Protein AF-A0A8T4P3N9-F1 (afdb_monomer_lite)

Radius of gyration: 18.8 Å; chains: 1; bounding box: 44×48×48 Å

pLDDT: mean 79.44, std 15.42, range [38.06, 97.38]

Structure (mmCIF, N/CA/C/O backbone):
data_AF-A0A8T4P3N9-F1
#
_entry.id   AF-A0A8T4P3N9-F1
#
loop_
_atom_site.group_PDB
_atom_site.id
_atom_site.type_symbol
_atom_site.label_atom_id
_atom_site.label_alt_id
_atom_site.label_comp_id
_atom_site.label_asym_id
_atom_site.label_entity_id
_atom_site.label_seq_id
_atom_site.pdbx_PDB_ins_code
_atom_site.Cartn_x
_atom_site.Cartn_y
_atom_site.Cartn_z
_atom_site.occupancy
_atom_site.B_iso_or_equiv
_atom_site.auth_seq_id
_atom_site.auth_comp_id
_atom_site.auth_asym_id
_atom_site.auth_atom_id
_atom_site.pdbx_PDB_model_num
ATOM 1 N N . MET A 1 1 ? 21.955 20.961 -25.067 1.00 38.09 1 MET A N 1
ATOM 2 C CA . MET A 1 1 ? 20.784 20.057 -25.104 1.00 38.09 1 MET A CA 1
ATOM 3 C C . MET A 1 1 ? 20.713 19.353 -23.758 1.00 38.09 1 MET A C 1
ATOM 5 O O . MET A 1 1 ? 21.714 18.758 -23.381 1.00 38.09 1 MET A O 1
ATOM 9 N N . SER A 1 2 ? 19.627 19.506 -22.991 1.00 38.06 2 SER A N 1
ATOM 10 C CA . SER A 1 2 ? 19.490 18.822 -21.696 1.00 38.06 2 SER A CA 1
ATOM 11 C C . SER A 1 2 ? 19.321 17.317 -21.916 1.00 38.06 2 SER A C 1
ATOM 13 O O . SER A 1 2 ? 18.629 16.888 -22.836 1.00 38.06 2 SER A O 1
ATOM 15 N N . ILE A 1 3 ? 19.969 16.520 -21.068 1.00 43.59 3 ILE A N 1
ATOM 16 C CA . ILE A 1 3 ? 20.007 15.048 -21.092 1.00 43.59 3 ILE A CA 1
ATOM 17 C C . ILE A 1 3 ? 18.677 14.453 -20.571 1.00 43.59 3 ILE A C 1
ATOM 19 O O . ILE A 1 3 ? 18.631 13.361 -20.028 1.00 43.59 3 ILE A O 1
ATOM 23 N N . ASP A 1 4 ? 17.546 15.133 -20.761 1.00 44.72 4 ASP A N 1
ATOM 24 C CA . ASP A 1 4 ? 16.227 14.534 -20.527 1.00 44.72 4 ASP A CA 1
ATOM 25 C C . ASP A 1 4 ? 15.803 13.751 -21.778 1.00 44.72 4 ASP A C 1
ATOM 27 O O . ASP A 1 4 ? 14.762 14.007 -22.387 1.00 44.72 4 ASP A O 1
ATOM 31 N N . GLN A 1 5 ? 16.625 12.784 -22.201 1.00 47.62 5 GLN A N 1
ATOM 32 C CA . GLN A 1 5 ? 16.150 11.750 -23.114 1.00 47.62 5 GLN A CA 1
ATOM 33 C C . GLN A 1 5 ? 15.154 10.880 -22.342 1.00 47.62 5 GLN A C 1
ATOM 35 O O . GLN A 1 5 ? 15.493 9.984 -21.579 1.00 47.62 5 GLN A O 1
ATOM 40 N N . LYS A 1 6 ? 13.890 11.250 -22.530 1.00 56.41 6 LYS A N 1
ATOM 41 C CA . LYS A 1 6 ? 12.643 10.679 -22.030 1.00 56.41 6 LYS A CA 1
ATOM 42 C C . LYS A 1 6 ? 12.525 9.190 -22.375 1.00 56.41 6 LYS A C 1
ATOM 44 O O . LYS A 1 6 ? 11.912 8.835 -23.376 1.00 56.41 6 LYS A O 1
ATOM 49 N N . ILE A 1 7 ? 13.113 8.312 -21.564 1.00 55.34 7 ILE A N 1
ATOM 50 C CA . ILE A 1 7 ? 12.950 6.861 -21.727 1.00 55.34 7 ILE A CA 1
ATOM 51 C C . ILE A 1 7 ? 11.510 6.487 -21.324 1.00 55.34 7 ILE A C 1
ATOM 53 O O . ILE A 1 7 ? 11.128 6.737 -20.177 1.00 55.34 7 ILE A O 1
ATOM 57 N N . PRO A 1 8 ? 10.692 5.892 -22.218 1.00 65.38 8 PRO A N 1
ATOM 58 C CA . PRO A 1 8 ? 9.467 5.207 -21.817 1.00 65.38 8 PRO A CA 1
ATOM 59 C C . PRO A 1 8 ? 9.826 4.066 -20.886 1.00 65.38 8 PRO A C 1
ATOM 61 O O . PRO A 1 8 ? 10.497 3.123 -21.306 1.00 65.38 8 PRO A O 1
ATOM 64 N N . TYR A 1 9 ? 9.381 4.131 -19.637 1.00 75.81 9 TYR A N 1
ATOM 65 C CA . TYR A 1 9 ? 9.506 2.994 -18.743 1.00 75.81 9 TYR A CA 1
ATOM 66 C C . TYR A 1 9 ? 8.312 2.861 -17.813 1.00 75.81 9 TYR A C 1
ATOM 68 O O . TYR A 1 9 ? 7.669 3.839 -17.426 1.00 75.81 9 TYR A O 1
ATOM 76 N N . VAL A 1 10 ? 8.045 1.617 -17.441 1.00 81.81 10 VAL A N 1
ATOM 77 C CA . VAL A 1 10 ? 7.094 1.237 -16.404 1.00 81.81 10 VAL A CA 1
ATOM 78 C C . VAL A 1 10 ? 7.887 0.454 -15.367 1.00 81.81 10 VAL A C 1
ATOM 80 O O . VAL A 1 10 ? 8.629 -0.464 -15.709 1.00 81.81 10 VAL A O 1
ATOM 83 N N . MET A 1 11 ? 7.758 0.824 -14.097 1.00 85.56 11 MET A N 1
ATOM 84 C CA . MET A 1 11 ? 8.387 0.084 -13.008 1.00 85.56 11 MET A CA 1
ATOM 85 C C . MET A 1 11 ? 7.594 -1.189 -12.740 1.00 85.56 11 MET A C 1
ATOM 87 O O . MET A 1 11 ? 6.378 -1.138 -12.542 1.00 85.5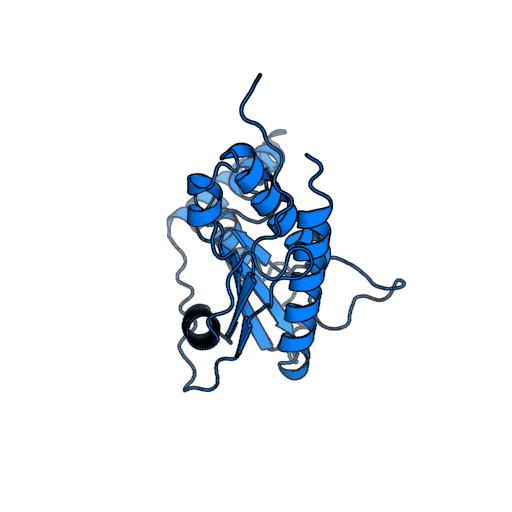6 11 MET A O 1
ATOM 91 N N . GLY A 1 12 ? 8.278 -2.335 -12.722 1.00 87.81 12 GLY A N 1
ATOM 92 C CA . GLY A 1 12 ? 7.666 -3.612 -12.365 1.00 87.81 12 GLY A CA 1
ATOM 93 C C . GLY A 1 12 ? 7.133 -3.583 -10.934 1.00 87.81 12 GLY A C 1
ATOM 94 O O . GLY A 1 12 ? 7.681 -2.894 -10.082 1.00 87.81 12 GLY A O 1
ATOM 95 N N . ILE A 1 13 ? 6.103 -4.369 -10.618 1.00 90.94 13 ILE A N 1
ATOM 96 C CA . ILE A 1 13 ? 5.498 -4.388 -9.277 1.00 90.94 13 ILE A CA 1
ATOM 97 C C . ILE A 1 13 ? 5.504 -5.818 -8.744 1.00 90.94 13 ILE A C 1
ATOM 99 O O . ILE A 1 13 ? 5.136 -6.763 -9.442 1.00 90.94 13 ILE A O 1
ATOM 103 N N . SER A 1 14 ? 5.932 -5.966 -7.495 1.00 94.00 14 SER A N 1
ATOM 104 C CA . SER A 1 14 ? 5.835 -7.213 -6.737 1.00 94.00 14 SER A CA 1
ATOM 105 C C . SER A 1 14 ? 4.832 -7.023 -5.602 1.00 94.00 14 SER A C 1
ATOM 107 O O . SER A 1 14 ? 4.744 -5.938 -5.033 1.00 94.00 14 SER A O 1
ATOM 109 N N . ALA A 1 15 ? 4.076 -8.065 -5.265 1.00 96.75 15 ALA A N 1
ATOM 110 C CA . ALA A 1 15 ? 3.072 -8.023 -4.216 1.00 96.75 15 ALA A CA 1
ATOM 111 C C . ALA A 1 15 ? 3.121 -9.264 -3.323 1.00 96.75 15 ALA A C 1
ATOM 113 O O . ALA A 1 15 ? 3.187 -10.394 -3.811 1.00 96.75 15 ALA A O 1
ATOM 114 N N . GLY A 1 16 ? 3.015 -9.048 -2.018 1.00 97.38 16 GLY A N 1
ATOM 115 C CA . GLY A 1 16 ? 2.790 -10.091 -1.026 1.00 97.38 16 GLY A CA 1
ATOM 116 C C . GLY A 1 16 ? 1.437 -9.922 -0.353 1.00 97.38 16 GLY A C 1
ATOM 117 O O . GLY A 1 16 ? 1.032 -8.804 -0.041 1.00 97.38 16 GLY A O 1
ATOM 118 N N . ILE A 1 17 ? 0.729 -11.027 -0.133 1.00 96.88 17 ILE A N 1
ATOM 119 C CA . ILE A 1 17 ? -0.593 -11.036 0.500 1.00 96.88 17 ILE A CA 1
ATOM 120 C C . ILE A 1 17 ? -0.539 -11.862 1.785 1.00 96.88 17 ILE A C 1
ATOM 122 O O . ILE A 1 17 ? -0.058 -12.994 1.766 1.00 96.88 17 ILE A O 1
ATOM 126 N N . GLY A 1 18 ? -1.080 -11.330 2.882 1.00 95.12 18 GLY A N 1
ATOM 127 C CA . GLY A 1 18 ? -1.140 -12.019 4.175 1.00 95.12 18 GLY A CA 1
ATOM 128 C C . GLY A 1 18 ? -2.299 -11.557 5.058 1.00 95.12 18 GLY A C 1
ATOM 129 O O . GLY A 1 18 ? -2.964 -10.565 4.767 1.00 95.12 18 GLY A O 1
ATOM 130 N N . SER A 1 19 ? -2.553 -12.276 6.149 1.00 91.94 19 SER A N 1
ATOM 131 C CA . SER A 1 19 ? -3.488 -11.873 7.211 1.00 91.94 19 SER A CA 1
ATOM 132 C C . SER A 1 19 ? -2.831 -10.991 8.280 1.00 91.94 19 SER A C 1
ATOM 134 O O . SER A 1 19 ? -3.531 -10.431 9.115 1.00 91.94 19 SER A O 1
ATOM 136 N N . SER A 1 20 ? -1.509 -10.822 8.231 1.00 92.38 20 SER A N 1
ATOM 137 C CA . SER A 1 20 ? -0.747 -9.819 8.985 1.00 92.38 20 SER A CA 1
ATOM 138 C C . SER A 1 20 ? 0.327 -9.182 8.095 1.00 92.38 20 SER A C 1
ATOM 140 O O . SER A 1 20 ? 0.669 -9.725 7.039 1.00 92.38 20 SER A O 1
ATOM 142 N N . ILE A 1 21 ? 0.902 -8.052 8.523 1.00 92.25 21 ILE A N 1
ATOM 143 C CA . ILE A 1 21 ? 2.015 -7.403 7.802 1.00 92.25 21 ILE A CA 1
ATOM 144 C C . ILE A 1 21 ? 3.201 -8.370 7.645 1.00 92.25 21 ILE A C 1
ATOM 146 O O . ILE A 1 21 ? 3.739 -8.499 6.551 1.00 92.25 21 ILE A O 1
ATOM 150 N N . ALA A 1 22 ? 3.550 -9.120 8.695 1.00 93.19 22 ALA A N 1
ATOM 151 C CA . ALA A 1 22 ? 4.670 -10.067 8.669 1.00 93.19 22 ALA A CA 1
ATOM 152 C C . ALA A 1 22 ? 4.454 -11.249 7.702 1.00 93.19 22 ALA A C 1
ATOM 154 O O . ALA A 1 22 ? 5.413 -11.833 7.192 1.00 93.19 22 ALA A O 1
ATOM 155 N N . GLU A 1 23 ? 3.199 -11.639 7.468 1.00 95.88 23 GLU A N 1
ATOM 156 C CA . GLU A 1 23 ? 2.847 -12.628 6.445 1.00 95.88 23 GLU A CA 1
ATOM 157 C C . GLU A 1 23 ? 2.964 -12.037 5.039 1.00 95.88 23 GLU A C 1
ATOM 159 O O . GLU A 1 23 ? 3.554 -12.661 4.157 1.00 95.88 23 GLU A O 1
ATOM 164 N N . ALA A 1 24 ? 2.450 -10.818 4.840 1.00 95.94 24 ALA A N 1
ATOM 165 C CA . ALA A 1 24 ? 2.539 -10.115 3.565 1.00 95.94 24 ALA A CA 1
ATOM 166 C C . ALA A 1 24 ? 4.000 -9.827 3.170 1.00 95.94 24 ALA A C 1
ATOM 168 O O . ALA A 1 24 ? 4.350 -9.965 2.002 1.00 95.94 24 ALA A O 1
ATOM 169 N N . GLU A 1 25 ? 4.874 -9.508 4.127 1.00 95.00 25 GLU A N 1
ATOM 170 C CA . GLU A 1 25 ? 6.315 -9.333 3.901 1.00 95.00 25 GLU A CA 1
ATOM 171 C C . GLU A 1 25 ? 7.002 -10.630 3.453 1.00 95.00 25 GLU A C 1
ATOM 173 O O . GLU A 1 25 ? 7.782 -10.620 2.499 1.00 95.00 25 GLU A O 1
ATOM 178 N N . GLU A 1 26 ? 6.687 -11.768 4.080 1.00 96.00 26 GLU A N 1
ATOM 179 C CA . GLU A 1 26 ? 7.258 -13.053 3.661 1.00 96.00 26 GLU A CA 1
ATOM 180 C C . GLU A 1 26 ? 6.753 -13.469 2.272 1.00 96.00 26 GLU A C 1
ATOM 182 O O . GLU A 1 26 ? 7.522 -13.963 1.443 1.00 96.00 26 GLU A O 1
ATOM 187 N N . ALA A 1 27 ? 5.470 -13.239 1.989 1.00 97.00 27 ALA A N 1
ATOM 188 C CA . ALA A 1 27 ? 4.912 -13.457 0.662 1.00 97.00 27 ALA A CA 1
ATOM 189 C C . ALA A 1 27 ? 5.584 -12.546 -0.383 1.00 97.00 27 ALA A C 1
ATOM 191 O O . ALA A 1 27 ? 5.990 -13.021 -1.443 1.00 97.00 27 ALA A O 1
ATOM 192 N N . LEU A 1 28 ? 5.801 -11.263 -0.070 1.00 96.38 28 LEU A N 1
ATOM 193 C CA . LEU A 1 28 ? 6.494 -10.333 -0.965 1.00 96.38 28 LEU A CA 1
ATOM 194 C C . LEU A 1 28 ? 7.927 -10.800 -1.242 1.00 96.38 28 LEU A C 1
ATOM 196 O O . LEU A 1 28 ? 8.383 -10.763 -2.387 1.00 96.38 28 LEU A O 1
ATOM 200 N N . PHE A 1 29 ? 8.632 -11.279 -0.215 1.00 94.75 29 PHE A N 1
ATOM 201 C CA . PHE A 1 29 ? 9.963 -11.849 -0.381 1.00 94.75 29 PHE A CA 1
ATOM 202 C C . PHE A 1 29 ? 9.945 -13.012 -1.383 1.00 94.75 29 PHE A C 1
ATOM 204 O O . PHE A 1 29 ? 10.738 -13.020 -2.327 1.00 94.75 29 PHE A O 1
ATOM 211 N N . LYS A 1 30 ? 9.003 -13.955 -1.252 1.00 94.06 30 LYS A N 1
ATOM 212 C CA . LYS A 1 30 ? 8.855 -15.073 -2.200 1.00 94.06 30 LYS A CA 1
ATOM 213 C C . LYS A 1 30 ? 8.512 -14.589 -3.615 1.00 94.06 30 LYS A C 1
ATOM 215 O O . LYS A 1 30 ? 9.122 -15.072 -4.574 1.00 94.06 30 LYS A O 1
ATOM 220 N N . ALA A 1 31 ? 7.638 -13.590 -3.761 1.00 92.56 31 ALA A N 1
ATOM 221 C CA . ALA A 1 31 ? 7.326 -12.966 -5.050 1.00 92.56 31 ALA A CA 1
ATOM 222 C C . ALA A 1 31 ? 8.587 -12.397 -5.732 1.00 92.56 31 ALA A C 1
ATOM 224 O O . ALA A 1 31 ? 8.861 -12.706 -6.896 1.00 92.56 31 ALA A O 1
ATOM 225 N N . LYS A 1 32 ? 9.410 -11.645 -4.988 1.00 89.94 32 LYS A N 1
ATOM 226 C CA . LYS A 1 32 ? 10.681 -11.084 -5.478 1.00 89.94 32 LYS A CA 1
ATOM 227 C C . LYS A 1 32 ? 11.699 -12.172 -5.847 1.00 89.94 32 LYS A C 1
ATOM 229 O O . LYS A 1 32 ? 12.412 -12.031 -6.839 1.00 89.94 32 LYS A O 1
ATOM 234 N N . GLN A 1 33 ? 11.758 -13.283 -5.109 1.00 90.38 33 GLN A N 1
ATOM 235 C CA . GLN A 1 33 ? 12.623 -14.415 -5.472 1.00 90.38 33 GLN A CA 1
ATOM 236 C C . GLN A 1 33 ? 12.179 -15.087 -6.778 1.00 90.38 33 GLN A C 1
ATOM 238 O O . GLN A 1 33 ? 13.020 -15.427 -7.610 1.00 90.38 33 GLN A O 1
ATOM 243 N N . ARG A 1 34 ? 10.865 -15.236 -7.006 1.00 86.00 34 ARG A N 1
ATOM 244 C CA . ARG A 1 34 ? 10.338 -15.746 -8.286 1.00 86.00 34 ARG A CA 1
ATOM 245 C C . ARG A 1 34 ? 10.692 -14.818 -9.449 1.00 86.00 34 ARG A C 1
ATOM 247 O O . ARG A 1 34 ? 11.091 -15.323 -10.496 1.00 86.00 34 ARG A O 1
ATOM 254 N N . LYS A 1 35 ? 10.619 -13.493 -9.254 1.00 83.81 35 LYS A N 1
ATOM 255 C CA . LYS A 1 35 ? 11.100 -12.502 -10.234 1.00 83.81 35 LYS A CA 1
ATOM 256 C C . LYS A 1 35 ? 12.558 -12.755 -10.608 1.00 83.81 35 LYS A C 1
ATOM 258 O O . LYS A 1 35 ? 12.855 -12.930 -11.786 1.00 83.81 35 LYS A O 1
ATOM 263 N N . LYS A 1 36 ? 13.445 -12.833 -9.607 1.00 82.50 36 LYS A N 1
ATOM 264 C CA . LYS A 1 36 ? 14.885 -13.063 -9.814 1.00 82.50 36 LYS A CA 1
ATOM 265 C C . LYS A 1 36 ? 15.156 -14.357 -10.583 1.00 82.50 36 LYS A C 1
ATOM 267 O O . LYS A 1 36 ? 15.900 -14.338 -11.553 1.00 82.50 36 LYS A O 1
ATOM 272 N N . LYS A 1 37 ? 14.506 -15.461 -10.196 1.00 83.44 37 LYS A N 1
ATOM 273 C CA . LYS A 1 37 ? 14.677 -16.772 -10.850 1.00 83.44 37 LYS A CA 1
ATOM 274 C C . LYS A 1 37 ? 14.257 -16.789 -12.317 1.00 83.44 37 LYS A C 1
ATOM 276 O O . LYS A 1 37 ? 14.828 -17.548 -13.087 1.00 83.44 37 LYS A O 1
ATOM 281 N N . ARG A 1 38 ? 13.261 -15.988 -12.709 1.00 78.25 38 ARG A N 1
ATOM 282 C CA . ARG A 1 38 ? 12.835 -15.907 -14.114 1.00 78.25 38 ARG A CA 1
ATOM 283 C C . ARG A 1 38 ? 13.791 -15.103 -14.996 1.00 78.25 38 ARG A C 1
ATOM 285 O O . ARG A 1 38 ? 13.637 -15.161 -16.208 1.00 78.25 38 ARG A O 1
ATOM 292 N N . GLY A 1 39 ? 14.734 -14.356 -14.413 1.00 68.81 39 GLY A N 1
ATOM 293 C CA . GLY A 1 39 ? 15.744 -13.607 -15.165 1.00 68.81 39 GLY A CA 1
ATOM 294 C C . GLY A 1 39 ? 15.169 -12.574 -16.138 1.00 68.81 39 GLY A C 1
ATOM 295 O O . GLY A 1 39 ? 15.829 -12.238 -17.114 1.00 68.81 39 GLY A O 1
ATOM 296 N N . ILE A 1 40 ? 13.936 -12.100 -15.914 1.00 65.44 40 ILE A N 1
ATOM 297 C CA . ILE A 1 40 ? 13.303 -11.147 -16.829 1.00 65.44 40 ILE A CA 1
ATOM 298 C C . ILE A 1 40 ? 13.981 -9.797 -16.654 1.00 65.44 40 ILE A C 1
ATOM 300 O O . ILE A 1 40 ? 13.851 -9.165 -15.603 1.00 65.44 40 ILE A O 1
ATOM 304 N N . ASP A 1 41 ? 14.686 -9.382 -17.702 1.00 62.69 41 ASP A N 1
ATOM 305 C CA . ASP A 1 41 ? 15.263 -8.052 -17.818 1.00 62.69 41 ASP A CA 1
ATOM 306 C C . ASP A 1 41 ? 14.132 -7.006 -17.757 1.00 62.69 41 ASP A C 1
ATOM 308 O O . ASP A 1 41 ? 13.223 -7.061 -18.602 1.00 62.69 41 ASP A O 1
ATOM 312 N N . PRO A 1 42 ? 14.165 -6.055 -16.800 1.00 58.72 42 PRO A N 1
ATOM 313 C CA . PRO A 1 42 ? 13.220 -4.942 -16.723 1.00 58.72 42 PRO A CA 1
ATOM 314 C C . PRO A 1 42 ? 13.054 -4.161 -18.038 1.00 58.72 42 PRO A C 1
ATOM 316 O O . PRO A 1 42 ? 12.010 -3.545 -18.240 1.00 58.72 42 PRO A O 1
ATOM 319 N N . PHE A 1 43 ? 14.031 -4.208 -18.953 1.00 54.34 43 PHE A N 1
ATOM 320 C CA . PHE A 1 43 ? 13.955 -3.557 -20.266 1.00 54.34 43 PHE A CA 1
ATOM 321 C C . PHE A 1 43 ? 13.224 -4.329 -21.354 1.00 54.34 43 PHE A C 1
ATOM 323 O O . PHE A 1 43 ? 12.783 -3.731 -22.338 1.00 54.34 43 PHE A O 1
ATOM 330 N N . SER A 1 44 ? 13.114 -5.650 -21.220 1.00 54.25 44 SER A N 1
ATOM 331 C CA . SER A 1 44 ? 12.549 -6.495 -22.278 1.00 54.25 44 SER A CA 1
ATOM 332 C C . SER A 1 44 ? 11.045 -6.276 -22.474 1.00 54.25 44 SER A C 1
ATOM 334 O O . SER A 1 44 ? 10.483 -6.694 -23.485 1.00 54.25 44 SER A O 1
ATOM 336 N N . VAL A 1 45 ? 10.386 -5.583 -21.538 1.00 55.84 45 VAL A N 1
ATOM 337 C CA . VAL A 1 45 ? 8.938 -5.379 -21.547 1.00 55.84 45 VAL A CA 1
ATOM 338 C C . VAL A 1 45 ? 8.607 -3.899 -21.370 1.00 55.84 45 VAL A C 1
ATOM 340 O O . VAL A 1 45 ? 8.314 -3.432 -20.273 1.00 55.84 45 VAL A O 1
ATOM 343 N N . LYS A 1 46 ? 8.650 -3.154 -22.481 1.00 54.84 46 LYS A N 1
ATOM 344 C CA . LYS A 1 46 ? 8.409 -1.700 -22.507 1.00 54.84 46 LYS A CA 1
ATOM 345 C C . LYS A 1 46 ? 7.020 -1.296 -22.008 1.00 54.84 46 LYS A C 1
ATOM 347 O O . LYS A 1 46 ? 6.884 -0.235 -21.408 1.00 54.84 46 LYS A O 1
ATOM 352 N N . ASP A 1 47 ? 6.012 -2.147 -22.211 1.00 54.91 47 ASP A N 1
ATOM 353 C CA . ASP A 1 47 ? 4.627 -1.768 -21.937 1.00 54.91 47 ASP A CA 1
ATOM 354 C C . ASP A 1 47 ? 4.040 -2.413 -20.681 1.00 54.91 47 ASP A C 1
ATOM 356 O O . ASP A 1 47 ? 3.333 -1.740 -19.949 1.00 54.91 47 ASP A O 1
ATOM 360 N N . ASN A 1 48 ? 4.293 -3.681 -20.367 1.00 61.16 48 ASN A N 1
ATOM 361 C CA . ASN A 1 48 ? 3.672 -4.338 -19.206 1.00 61.16 48 ASN A CA 1
ATOM 362 C C . ASN A 1 48 ? 4.669 -5.263 -18.502 1.00 61.16 48 ASN A C 1
ATOM 364 O O . ASN A 1 48 ? 4.596 -6.477 -18.713 1.00 61.16 48 ASN A O 1
ATOM 368 N N . PRO A 1 49 ? 5.602 -4.729 -17.690 1.00 68.12 49 PRO A N 1
ATOM 369 C CA . PRO A 1 49 ? 6.524 -5.575 -16.949 1.00 68.12 49 PRO A CA 1
ATOM 370 C C . PRO A 1 49 ? 5.736 -6.628 -16.157 1.00 68.12 49 PRO A C 1
ATOM 372 O O . PRO A 1 49 ? 4.666 -6.329 -15.618 1.00 68.12 49 PRO A O 1
ATOM 375 N N . PRO A 1 50 ? 6.214 -7.880 -16.104 1.00 76.06 50 PRO A N 1
ATOM 376 C CA . PRO A 1 50 ? 5.508 -8.927 -15.392 1.00 76.06 50 PRO A CA 1
ATOM 377 C C . PRO A 1 50 ? 5.440 -8.568 -13.912 1.00 76.06 50 PRO A C 1
ATOM 379 O O . PRO A 1 50 ? 6.456 -8.247 -13.290 1.00 76.06 50 PRO A O 1
ATOM 382 N N . TYR A 1 51 ? 4.241 -8.657 -13.349 1.00 82.69 51 TYR A N 1
ATOM 383 C CA . TYR A 1 51 ? 4.051 -8.548 -11.915 1.00 82.69 51 TYR A CA 1
ATOM 384 C C . TYR A 1 51 ? 4.130 -9.915 -11.244 1.00 82.69 51 TYR A C 1
ATOM 386 O O . TYR A 1 51 ? 3.785 -10.951 -11.821 1.00 82.69 51 TYR A O 1
ATOM 394 N N . TYR A 1 52 ? 4.553 -9.908 -9.986 1.00 89.38 52 TYR A N 1
ATOM 395 C CA . TYR A 1 52 ? 4.714 -11.115 -9.184 1.00 89.38 52 TYR A CA 1
ATOM 396 C C . TYR A 1 52 ? 3.873 -10.987 -7.932 1.00 89.38 52 TYR A C 1
ATOM 398 O O . TYR A 1 52 ? 4.110 -10.101 -7.123 1.00 89.38 52 TYR A O 1
ATOM 406 N N . ILE A 1 53 ? 2.888 -11.867 -7.781 1.00 92.88 53 ILE A N 1
ATOM 407 C CA . ILE A 1 53 ? 2.031 -11.922 -6.599 1.00 92.88 53 ILE A CA 1
ATOM 408 C C . ILE A 1 53 ? 2.303 -13.246 -5.902 1.00 92.88 53 ILE A C 1
ATOM 410 O O . ILE A 1 53 ? 2.300 -14.295 -6.553 1.00 92.88 53 ILE A O 1
ATOM 414 N N . ASP A 1 54 ? 2.500 -13.198 -4.592 1.00 96.00 54 ASP A N 1
ATOM 415 C CA . ASP A 1 54 ? 2.496 -14.387 -3.747 1.00 96.00 54 ASP A CA 1
ATOM 416 C C . ASP A 1 54 ? 1.521 -14.219 -2.581 1.00 96.00 54 ASP A C 1
ATOM 418 O O . ASP A 1 54 ? 1.228 -13.103 -2.140 1.00 96.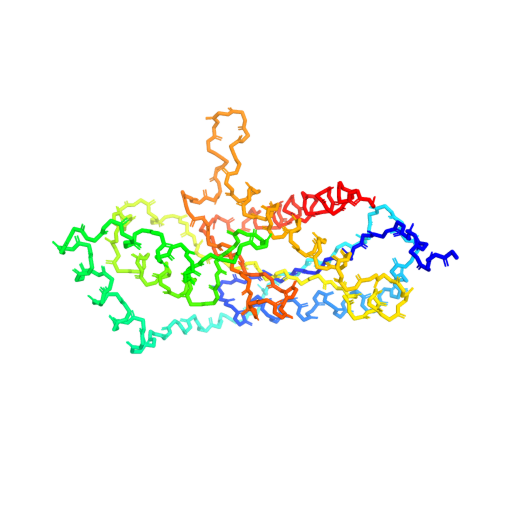00 54 ASP A O 1
ATOM 422 N N . VAL A 1 55 ? 1.015 -15.344 -2.089 1.00 95.81 55 VAL A N 1
ATOM 423 C CA . VAL A 1 55 ? 0.097 -15.405 -0.952 1.00 95.81 55 VAL A CA 1
ATOM 424 C C . VAL A 1 55 ? 0.770 -16.207 0.144 1.00 95.81 55 VAL A C 1
ATOM 426 O O . VAL A 1 55 ? 1.358 -17.255 -0.105 1.00 95.81 55 VAL A O 1
ATOM 429 N N . TYR A 1 56 ? 0.697 -15.716 1.374 1.00 95.69 56 TYR A N 1
ATOM 430 C CA . TYR A 1 56 ? 1.202 -16.459 2.510 1.00 95.69 56 TYR A CA 1
ATOM 431 C C . TYR A 1 56 ? 0.351 -17.714 2.766 1.00 95.69 56 TYR A C 1
ATOM 433 O O . TYR A 1 56 ? -0.864 -17.634 2.966 1.00 95.69 56 TYR A O 1
ATOM 441 N N . GLU A 1 57 ? 1.008 -18.873 2.774 1.00 91.44 57 GLU A N 1
ATOM 442 C CA . GLU A 1 57 ? 0.393 -20.193 2.996 1.00 91.44 57 GLU A CA 1
ATOM 443 C C . GLU A 1 57 ? 0.957 -20.914 4.235 1.00 91.44 57 GLU A C 1
ATOM 445 O O . GLU A 1 57 ? 0.620 -22.066 4.487 1.00 91.44 57 GLU A O 1
ATOM 450 N N . GLY A 1 58 ? 1.827 -20.254 5.007 1.00 90.56 58 GLY A N 1
ATOM 451 C CA . GLY A 1 58 ? 2.438 -20.837 6.202 1.00 90.56 58 GLY A CA 1
ATOM 452 C C . GLY A 1 58 ? 1.576 -20.721 7.464 1.00 90.56 58 GLY A C 1
ATOM 453 O O . GLY A 1 58 ? 0.402 -20.346 7.428 1.00 90.56 58 GLY A O 1
ATOM 454 N N . ASN A 1 59 ? 2.193 -21.015 8.610 1.00 90.50 59 ASN A N 1
ATOM 455 C CA . ASN A 1 59 ? 1.557 -20.881 9.920 1.00 90.50 59 ASN A CA 1
ATOM 456 C C . ASN A 1 59 ? 1.209 -19.421 10.222 1.00 90.50 59 ASN A C 1
ATOM 458 O O . ASN A 1 59 ? 2.057 -18.543 10.071 1.00 90.50 59 ASN A O 1
ATOM 462 N N . LYS A 1 60 ? -0.011 -19.172 10.715 1.00 88.12 60 LYS A N 1
ATOM 463 C CA . LYS A 1 60 ? -0.463 -17.817 11.064 1.00 88.12 60 LYS A CA 1
ATOM 464 C C . LYS A 1 60 ? 0.560 -17.104 11.943 1.00 88.12 60 LYS A C 1
ATOM 466 O O . LYS A 1 60 ? 0.913 -17.591 13.020 1.00 88.12 60 LYS A O 1
ATOM 471 N N . LYS A 1 61 ? 0.990 -15.923 11.505 1.00 87.62 61 LYS A N 1
ATOM 472 C CA . LYS A 1 61 ? 1.839 -15.039 12.300 1.00 87.62 61 LYS A CA 1
ATOM 473 C C . LYS A 1 61 ? 0.964 -14.051 13.066 1.00 87.62 61 LYS A C 1
ATOM 475 O O . LYS A 1 61 ? -0.049 -13.589 12.540 1.00 87.62 61 LYS A O 1
ATOM 480 N N . PRO A 1 62 ? 1.341 -13.705 14.306 1.00 79.38 62 PRO A N 1
ATOM 481 C CA . PRO A 1 62 ? 0.557 -12.784 15.109 1.00 79.38 62 PRO A CA 1
ATOM 482 C C . PRO A 1 62 ? 0.509 -11.397 14.461 1.00 79.38 62 PRO A C 1
ATOM 484 O O . PRO A 1 62 ? 1.547 -10.828 14.117 1.00 79.38 62 PRO A O 1
ATOM 487 N N . ASP A 1 63 ? -0.695 -10.834 14.370 1.00 76.19 63 ASP A N 1
ATOM 488 C CA . ASP A 1 63 ? -0.901 -9.428 14.033 1.00 76.19 63 ASP A CA 1
ATOM 489 C C . ASP A 1 63 ? -0.636 -8.580 15.286 1.00 76.19 63 ASP A C 1
ATOM 491 O O . ASP A 1 63 ? -1.485 -8.435 16.167 1.00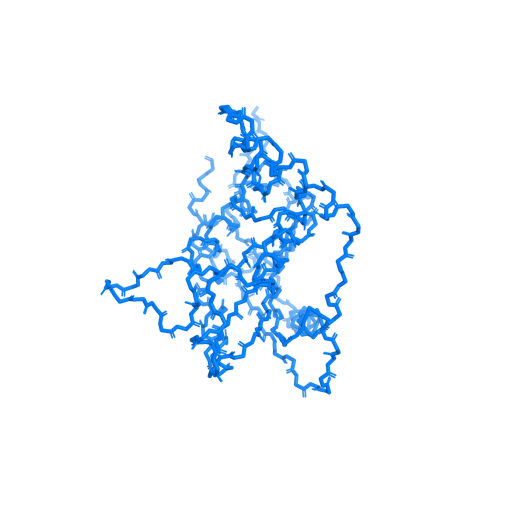 76.19 63 ASP A O 1
ATOM 495 N N . LYS A 1 64 ? 0.605 -8.105 15.445 1.00 65.12 64 LYS A N 1
ATOM 496 C CA . LYS A 1 64 ? 1.013 -7.308 16.610 1.00 65.12 64 LYS A CA 1
ATOM 497 C C . LYS A 1 64 ? 0.770 -5.825 16.349 1.00 65.12 64 LYS A C 1
ATOM 499 O O . LYS A 1 64 ? 1.724 -5.057 16.218 1.00 65.12 64 LYS A O 1
ATOM 504 N N . PHE A 1 65 ? -0.489 -5.401 16.345 1.00 67.25 65 PHE A N 1
ATOM 505 C CA . PHE A 1 65 ? -0.779 -3.977 16.474 1.00 67.25 65 PHE A CA 1
ATOM 506 C C . PHE A 1 65 ? -0.368 -3.503 17.876 1.00 67.25 65 PHE A C 1
ATOM 508 O O . PHE A 1 65 ? -0.938 -3.912 18.888 1.00 67.25 65 PHE A O 1
ATOM 515 N N . LYS A 1 66 ? 0.659 -2.651 17.949 1.00 69.12 66 LYS A N 1
ATOM 516 C CA . LYS A 1 66 ? 1.059 -1.960 19.180 1.00 69.12 66 LYS A CA 1
ATOM 517 C C . LYS A 1 66 ? 0.834 -0.467 19.009 1.00 69.12 66 LYS A C 1
ATOM 519 O O . LYS A 1 66 ? 1.468 0.173 18.170 1.00 69.12 66 LYS A O 1
ATOM 524 N N . ILE A 1 67 ? -0.047 0.081 19.840 1.00 68.94 67 ILE A N 1
ATOM 525 C CA . ILE A 1 67 ? -0.303 1.519 19.880 1.00 68.94 67 ILE A CA 1
ATOM 526 C C . ILE A 1 67 ? 0.878 2.202 20.552 1.00 68.94 67 ILE A C 1
ATOM 528 O O . ILE A 1 67 ? 1.193 1.945 21.712 1.00 68.94 67 ILE A O 1
ATOM 532 N N . ASP A 1 68 ? 1.501 3.098 19.805 1.00 77.94 68 ASP A N 1
ATOM 533 C CA . ASP A 1 68 ? 2.499 4.024 20.310 1.00 77.94 68 ASP A CA 1
ATOM 534 C C . ASP A 1 68 ? 1.818 5.094 21.179 1.00 77.94 68 ASP A C 1
ATOM 536 O O . ASP A 1 68 ? 0.796 5.656 20.772 1.00 77.94 68 ASP A O 1
ATOM 540 N N . ALA A 1 69 ? 2.372 5.397 22.357 1.00 81.19 69 ALA A N 1
ATOM 541 C CA . ALA A 1 69 ? 1.862 6.450 23.242 1.00 81.19 69 ALA A CA 1
ATOM 542 C C . ALA A 1 69 ? 1.692 7.790 22.501 1.00 81.19 69 ALA A C 1
ATOM 544 O O . ALA A 1 69 ? 0.692 8.481 22.696 1.00 81.19 69 ALA A O 1
ATOM 545 N N . ARG A 1 70 ? 2.575 8.072 21.533 1.00 79.62 70 ARG A N 1
ATOM 546 C CA . ARG A 1 70 ? 2.529 9.269 20.682 1.00 79.62 70 ARG A CA 1
ATOM 547 C C . ARG A 1 70 ? 1.230 9.414 19.887 1.00 79.62 70 ARG A C 1
ATOM 549 O O . ARG A 1 70 ? 0.804 10.531 19.621 1.00 79.62 70 ARG A O 1
ATOM 556 N N . ILE A 1 71 ? 0.580 8.308 19.511 1.00 83.56 71 ILE A N 1
ATOM 557 C CA . ILE A 1 71 ? -0.708 8.348 18.793 1.00 83.56 71 ILE A CA 1
ATOM 558 C C . ILE A 1 71 ? -1.818 8.811 19.731 1.00 83.56 71 ILE A C 1
ATOM 560 O O . ILE A 1 71 ? -2.676 9.590 19.326 1.00 83.56 71 ILE A O 1
ATOM 564 N N . LYS A 1 72 ? -1.800 8.352 20.988 1.00 82.44 72 LYS A N 1
ATOM 565 C CA . LYS A 1 72 ? -2.785 8.776 21.987 1.00 82.44 72 LYS A CA 1
ATOM 566 C C . LYS A 1 72 ? -2.645 10.265 22.279 1.00 82.44 72 LYS A C 1
ATOM 568 O O . LYS A 1 72 ? -3.651 10.964 22.322 1.00 82.44 72 LYS A O 1
ATOM 573 N N . ASP A 1 73 ? -1.417 10.750 22.421 1.00 84.94 73 ASP A N 1
ATOM 574 C CA . ASP A 1 73 ? -1.165 12.170 22.668 1.00 84.94 73 ASP A CA 1
ATOM 575 C C . ASP A 1 73 ? -1.533 13.031 21.456 1.00 84.94 73 ASP A C 1
ATOM 577 O O . ASP A 1 73 ? -2.190 14.058 21.616 1.00 84.94 73 ASP A O 1
ATOM 581 N N . TYR A 1 74 ? -1.225 12.569 20.238 1.00 86.69 74 TYR A N 1
ATOM 582 C CA . TYR A 1 74 ? -1.697 13.211 19.011 1.00 86.69 74 TYR A CA 1
ATOM 583 C C . TYR A 1 74 ? -3.223 13.355 18.993 1.00 86.69 74 TYR A C 1
ATOM 585 O O . TYR A 1 74 ? -3.732 14.437 18.706 1.00 86.69 74 TYR A O 1
ATOM 593 N N . LEU A 1 75 ? -3.956 12.282 19.312 1.00 85.25 75 LEU A N 1
ATOM 594 C CA . LEU A 1 75 ? -5.419 12.303 19.317 1.00 85.25 75 LEU A CA 1
ATOM 595 C C . LEU A 1 75 ? -5.972 13.279 20.357 1.00 85.25 75 LEU A C 1
ATOM 597 O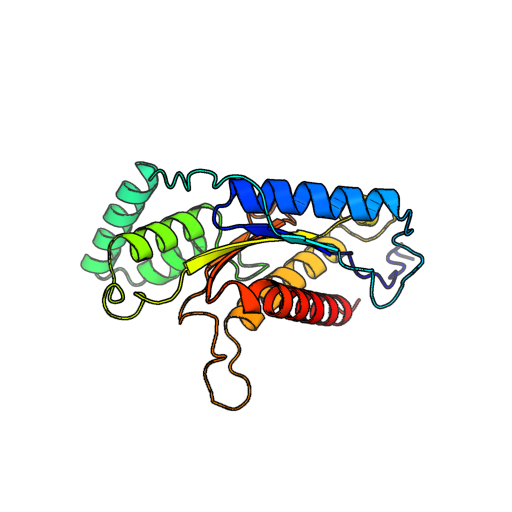 O . LEU A 1 75 ? -6.850 14.058 20.010 1.00 85.25 75 LEU A O 1
ATOM 601 N N . LYS A 1 76 ? -5.406 13.323 21.570 1.00 86.00 76 LYS A N 1
ATOM 602 C CA . LYS A 1 76 ? -5.803 14.296 22.604 1.00 86.00 76 LYS A CA 1
ATOM 603 C C . LYS A 1 76 ? -5.616 15.740 22.144 1.00 86.00 76 LYS A C 1
ATOM 605 O O . LYS A 1 76 ? -6.511 16.563 22.307 1.00 86.00 76 LYS A O 1
ATOM 610 N N . VAL A 1 77 ? -4.455 16.057 21.563 1.00 85.12 77 VAL A N 1
ATOM 611 C CA . VAL A 1 77 ? -4.182 17.403 21.030 1.00 85.12 77 VAL A CA 1
ATOM 612 C C . VAL A 1 77 ? -5.156 17.730 19.901 1.00 85.12 77 VAL A C 1
ATOM 614 O O . VAL A 1 77 ? -5.676 18.841 19.824 1.00 85.12 77 VAL A O 1
ATOM 617 N N . PHE A 1 78 ? -5.426 16.763 19.028 1.00 84.81 78 PHE A N 1
ATOM 618 C CA . PHE A 1 78 ? -6.332 16.953 17.907 1.00 84.81 78 PHE A CA 1
ATOM 619 C C . PHE A 1 78 ? -7.788 17.170 18.345 1.00 84.81 78 PHE A C 1
ATOM 621 O O . PHE A 1 78 ? -8.449 18.071 17.829 1.00 84.81 78 PHE A O 1
ATOM 628 N N . GLU A 1 79 ? -8.268 16.399 19.319 1.00 85.12 79 GLU A N 1
ATOM 629 C CA . GLU A 1 79 ? -9.584 16.563 19.947 1.00 85.12 79 GLU A CA 1
ATOM 630 C C . GLU A 1 79 ? -9.705 17.939 20.604 1.00 85.12 79 GLU A C 1
ATOM 632 O O . GLU A 1 79 ? -10.635 18.680 20.297 1.00 85.12 79 GLU A O 1
ATOM 637 N N . PHE A 1 80 ? -8.694 18.357 21.372 1.00 87.06 80 PHE A N 1
ATOM 638 C CA . PHE A 1 80 ? -8.646 19.698 21.952 1.00 87.06 80 PHE A CA 1
ATOM 639 C C . PHE A 1 80 ? -8.766 20.802 20.886 1.00 87.06 80 PHE A C 1
ATOM 641 O O . PHE A 1 80 ? -9.513 21.764 21.065 1.00 87.06 80 PHE A O 1
ATOM 648 N N . LEU A 1 81 ? -8.066 20.682 19.751 1.00 86.12 81 LEU A N 1
ATOM 649 C CA . LEU A 1 81 ? -8.158 21.661 18.660 1.00 86.12 81 LEU A CA 1
ATOM 650 C C . LEU A 1 81 ? -9.558 21.716 18.029 1.00 86.12 81 LEU A C 1
ATOM 652 O O . LEU A 1 81 ? -10.001 22.797 17.632 1.00 86.12 81 LEU A O 1
ATOM 656 N N . ILE A 1 82 ? -10.239 20.572 17.920 1.00 82.44 82 ILE A N 1
ATOM 657 C CA . ILE A 1 82 ? -11.620 20.493 17.429 1.00 82.44 82 ILE A CA 1
ATOM 658 C C . ILE A 1 82 ? -12.580 21.148 18.423 1.00 82.44 82 ILE A C 1
ATOM 660 O O . ILE A 1 82 ? -13.383 21.990 18.015 1.00 82.44 82 ILE A O 1
ATOM 664 N N . ASP A 1 83 ? -12.474 20.805 19.706 1.00 85.69 83 ASP A N 1
ATOM 665 C CA . ASP A 1 83 ? -13.357 21.303 20.765 1.00 85.69 83 ASP A CA 1
ATOM 666 C C . ASP A 1 83 ? -13.257 22.825 20.914 1.00 85.69 83 ASP A C 1
ATOM 668 O O . ASP A 1 83 ? -14.258 23.518 21.099 1.00 85.69 83 ASP A O 1
ATOM 672 N N . ASN A 1 84 ? -12.060 23.373 20.696 1.00 87.06 84 ASN A N 1
ATOM 673 C CA . ASN A 1 84 ? -11.810 24.814 20.666 1.00 87.06 84 ASN A CA 1
ATOM 674 C C . ASN A 1 84 ? -12.140 25.473 19.311 1.00 87.06 84 ASN A C 1
ATOM 676 O O . ASN A 1 84 ? -11.715 26.598 19.044 1.00 87.06 84 ASN A O 1
ATOM 680 N N . LYS A 1 85 ? -12.889 24.790 18.433 1.00 84.56 85 LYS A N 1
ATOM 681 C CA . LYS A 1 85 ? -13.352 25.281 17.120 1.00 84.56 85 LYS A CA 1
ATOM 682 C C . LYS A 1 85 ? -12.229 25.857 16.250 1.00 84.56 85 LYS A C 1
ATOM 684 O O . LYS A 1 85 ? -12.447 26.793 15.475 1.00 84.56 85 LYS A O 1
ATOM 689 N N . SER A 1 86 ? -11.019 25.300 16.339 1.00 84.12 86 SER A N 1
ATOM 690 C CA . SER A 1 86 ? -9.907 25.759 15.511 1.00 84.12 86 SER A CA 1
ATOM 691 C C . SER A 1 86 ? -10.225 25.528 14.036 1.00 84.12 86 SER A C 1
ATOM 693 O O . SER A 1 86 ? -10.284 24.393 13.556 1.00 84.12 86 SER A O 1
ATOM 695 N N . ARG A 1 87 ? -10.347 26.618 13.270 1.00 83.31 87 ARG A N 1
ATOM 696 C CA . ARG A 1 87 ? -10.587 26.575 11.815 1.00 83.31 87 ARG A CA 1
ATOM 697 C C . ARG A 1 87 ? -9.499 25.833 11.025 1.00 83.31 87 ARG A C 1
ATOM 699 O O . ARG A 1 87 ? -9.683 25.537 9.846 1.00 83.31 87 ARG A O 1
ATOM 706 N N . TYR A 1 88 ? -8.352 25.561 11.651 1.00 81.62 88 TYR A N 1
ATOM 707 C CA . TYR A 1 88 ? -7.211 24.887 11.037 1.00 81.62 88 TYR A CA 1
ATOM 708 C C . TYR A 1 88 ? -7.109 23.402 11.380 1.00 81.62 88 TYR A C 1
ATOM 710 O O . TYR A 1 88 ? -6.343 22.714 10.707 1.00 81.62 88 TYR A O 1
ATOM 718 N N . ALA A 1 89 ? -7.876 22.893 12.354 1.00 82.12 89 ALA A N 1
ATOM 719 C CA . ALA A 1 89 ? -7.755 21.516 12.836 1.00 82.12 89 ALA A CA 1
ATOM 720 C C . ALA A 1 89 ? -7.777 20.510 11.672 1.00 82.12 89 ALA A C 1
ATOM 722 O O . ALA A 1 89 ? -6.804 19.800 11.437 1.00 82.12 89 ALA A O 1
ATOM 723 N N . SER A 1 90 ? -8.811 20.539 10.829 1.00 79.44 90 SER A N 1
ATOM 724 C CA . SER A 1 90 ? -8.932 19.604 9.701 1.00 79.44 90 SER A CA 1
ATOM 725 C C . SER A 1 90 ? -7.841 19.758 8.631 1.00 79.44 90 SER A C 1
ATOM 727 O O . SER A 1 90 ? -7.513 18.786 7.951 1.00 79.44 90 SER A O 1
ATOM 729 N N . LYS A 1 91 ? -7.273 20.960 8.450 1.00 83.25 91 LYS A N 1
ATOM 730 C CA . LYS A 1 91 ? -6.148 21.173 7.520 1.00 83.25 91 LYS A CA 1
ATOM 731 C C . LYS A 1 91 ? -4.869 20.550 8.079 1.00 83.25 91 LYS A C 1
ATOM 733 O O . LYS A 1 91 ? -4.184 19.839 7.351 1.00 83.25 91 LYS A O 1
ATOM 738 N N . LEU A 1 92 ? -4.597 20.763 9.365 1.00 81.88 92 LEU A N 1
ATOM 739 C CA . LEU A 1 92 ? -3.458 20.168 10.064 1.00 81.88 92 LEU A CA 1
ATOM 740 C C . LEU A 1 92 ? -3.560 18.639 10.099 1.00 81.88 92 LEU A C 1
ATOM 742 O O . LEU A 1 92 ? -2.574 17.960 9.829 1.00 81.88 92 LEU A O 1
ATOM 746 N N . GLU A 1 93 ? -4.756 18.085 10.328 1.00 83.00 93 GLU A N 1
ATOM 747 C CA . GLU A 1 93 ? -4.963 16.631 10.294 1.00 83.00 93 GLU A CA 1
ATOM 748 C C . GLU A 1 93 ? -4.574 16.038 8.936 1.00 83.00 93 GLU A C 1
ATOM 750 O O . GLU A 1 93 ? -3.888 15.020 8.870 1.00 83.00 93 GLU A O 1
ATOM 755 N N . LYS A 1 94 ? -4.984 16.691 7.840 1.00 84.44 94 LYS A N 1
ATOM 756 C CA . LYS A 1 94 ? -4.644 16.247 6.483 1.00 84.44 94 LYS A CA 1
ATOM 757 C C . LYS A 1 94 ? -3.140 16.293 6.232 1.00 84.44 94 LYS A C 1
ATOM 759 O O . LYS A 1 94 ? -2.618 15.321 5.703 1.00 84.44 94 LYS A O 1
ATOM 764 N N . LEU A 1 95 ? -2.461 17.367 6.639 1.00 83.81 95 LEU A N 1
ATOM 765 C CA . LEU A 1 95 ? -1.009 17.510 6.468 1.00 83.81 95 LEU A CA 1
ATOM 766 C C . LEU A 1 95 ? -0.216 16.435 7.219 1.00 83.81 95 LEU A C 1
ATOM 768 O O . LEU A 1 95 ? 0.818 15.991 6.740 1.00 83.81 95 LEU A O 1
ATOM 772 N N . VAL A 1 96 ? -0.707 15.998 8.380 1.00 86.69 96 VAL A N 1
ATOM 773 C CA . VAL A 1 96 ? -0.050 14.944 9.164 1.00 86.69 96 VAL A CA 1
ATOM 774 C C . VAL A 1 96 ? -0.334 13.556 8.588 1.00 86.69 96 VAL A C 1
ATOM 776 O O . VAL A 1 96 ? 0.544 12.691 8.547 1.00 86.69 96 VAL A O 1
ATOM 779 N N . LYS A 1 97 ? -1.580 13.312 8.175 1.00 89.56 97 LYS A N 1
ATOM 780 C CA . LYS A 1 97 ? -2.041 11.963 7.839 1.00 89.56 97 LYS A CA 1
ATOM 781 C C . LYS A 1 97 ? -1.815 11.576 6.390 1.00 89.56 97 LYS A C 1
ATOM 783 O O . LYS A 1 97 ? -1.756 10.382 6.126 1.00 89.56 97 LYS A O 1
ATOM 788 N N . ILE A 1 98 ? -1.749 12.534 5.470 1.00 90.88 98 ILE A N 1
ATOM 789 C CA . ILE A 1 98 ? -1.765 12.277 4.030 1.00 90.88 98 ILE A CA 1
ATOM 790 C C . ILE A 1 98 ? -0.435 12.686 3.407 1.00 90.88 98 ILE A C 1
ATOM 792 O O . ILE A 1 98 ? 0.002 13.825 3.535 1.00 90.88 98 ILE A O 1
ATOM 796 N N . ASP A 1 99 ? 0.168 11.753 2.683 1.00 90.94 99 ASP A N 1
ATOM 797 C CA . ASP A 1 99 ? 1.264 12.017 1.761 1.00 90.94 99 ASP A CA 1
ATOM 798 C C . ASP A 1 99 ? 0.694 12.757 0.539 1.00 90.94 99 ASP A C 1
ATOM 800 O O . ASP A 1 99 ? -0.183 12.246 -0.157 1.00 90.94 99 ASP A O 1
ATOM 804 N N . LEU A 1 100 ? 1.129 13.995 0.294 1.00 87.38 100 LEU A N 1
ATOM 805 C CA . LEU A 1 100 ? 0.536 14.842 -0.752 1.00 87.38 100 LEU A CA 1
ATOM 806 C C . LEU A 1 100 ? 0.872 14.362 -2.173 1.00 87.38 100 LEU A C 1
ATOM 808 O O . LEU A 1 100 ? 0.108 14.627 -3.106 1.00 87.38 100 LEU A O 1
ATOM 812 N N . GLY A 1 101 ? 1.991 13.654 -2.343 1.00 87.94 101 GLY A N 1
ATOM 813 C CA . GLY A 1 101 ? 2.425 13.125 -3.633 1.00 87.94 101 GLY A CA 1
ATOM 814 C C . GLY A 1 101 ? 1.537 11.978 -4.108 1.00 87.94 101 GLY A C 1
ATOM 815 O O . GLY A 1 101 ? 1.093 11.963 -5.257 1.00 87.94 101 GLY A O 1
ATOM 816 N N . THR A 1 102 ? 1.225 11.056 -3.202 1.00 89.75 102 THR A N 1
ATOM 817 C CA . THR A 1 102 ? 0.500 9.806 -3.471 1.00 89.75 102 THR A CA 1
ATOM 818 C C . THR A 1 102 ? -0.960 9.836 -3.030 1.00 89.75 102 THR A C 1
ATOM 820 O O . THR A 1 102 ? -1.740 8.990 -3.452 1.00 89.75 102 THR A O 1
ATOM 823 N N . THR A 1 103 ? -1.355 10.779 -2.171 1.00 90.56 103 THR A N 1
ATOM 824 C CA . THR A 1 103 ? -2.638 10.821 -1.435 1.00 90.56 103 THR A CA 1
ATOM 825 C C . THR A 1 103 ? -2.877 9.644 -0.479 1.00 90.56 103 THR A C 1
ATOM 827 O O . THR A 1 103 ? -3.944 9.551 0.139 1.00 90.56 103 THR A O 1
ATOM 830 N N . ALA A 1 104 ? -1.890 8.756 -0.336 1.00 92.25 104 ALA A N 1
ATOM 831 C CA . ALA A 1 104 ? -1.912 7.658 0.615 1.00 92.25 104 ALA A CA 1
ATOM 832 C C . ALA A 1 104 ? -1.699 8.181 2.042 1.00 92.25 104 ALA A C 1
ATOM 834 O O . ALA A 1 104 ? -1.300 9.324 2.270 1.00 92.25 104 ALA A O 1
ATOM 835 N N . LEU A 1 105 ? -1.965 7.332 3.028 1.00 93.00 105 LEU A N 1
ATOM 836 C CA . LEU A 1 105 ? -1.663 7.637 4.417 1.00 93.00 105 LEU A CA 1
ATOM 837 C C . LEU A 1 105 ? -0.149 7.615 4.640 1.00 93.00 105 LEU A C 1
ATOM 839 O O . LEU A 1 105 ? 0.534 6.679 4.217 1.00 93.00 105 LEU A O 1
ATOM 843 N N . THR A 1 106 ? 0.360 8.589 5.386 1.00 91.94 106 THR A N 1
ATOM 844 C CA . THR A 1 106 ? 1.706 8.526 5.971 1.00 91.94 106 THR A CA 1
ATOM 845 C C . THR A 1 106 ? 1.773 7.385 6.996 1.00 91.94 106 THR A C 1
ATOM 847 O O . THR A 1 106 ? 0.726 6.930 7.470 1.00 91.94 106 THR A O 1
ATOM 850 N N . PRO A 1 107 ? 2.967 6.913 7.404 1.00 90.31 107 PRO A N 1
ATOM 851 C CA . PRO A 1 107 ? 3.083 5.899 8.457 1.00 90.31 107 PRO A CA 1
ATOM 852 C C . PRO A 1 107 ? 2.360 6.286 9.754 1.00 90.31 107 PRO A C 1
ATOM 854 O O . PRO A 1 107 ? 1.721 5.450 10.390 1.00 90.31 107 PRO A O 1
ATOM 857 N N . LEU A 1 108 ? 2.406 7.568 10.131 1.00 88.56 108 LEU A N 1
ATOM 858 C CA . LEU A 1 108 ? 1.658 8.086 11.275 1.00 88.56 108 LEU A CA 1
ATOM 859 C C . LEU A 1 108 ? 0.148 8.108 10.997 1.00 88.56 108 LEU A C 1
ATOM 861 O O . LEU A 1 108 ? -0.632 7.639 11.826 1.00 88.56 108 LEU A O 1
ATOM 865 N N . GLY A 1 109 ? -0.263 8.598 9.824 1.00 90.00 109 GLY A N 1
ATOM 866 C CA . GLY A 1 109 ? -1.667 8.632 9.418 1.00 90.00 109 GLY A CA 1
ATOM 867 C C . GLY A 1 109 ? -2.323 7.257 9.402 1.00 90.00 109 GLY A C 1
ATOM 868 O O . GLY A 1 109 ? -3.456 7.114 9.857 1.00 90.00 109 GLY A O 1
ATOM 869 N N . TYR A 1 110 ? -1.589 6.239 8.956 1.00 90.50 110 TYR A N 1
ATOM 870 C CA . TYR A 1 110 ? -2.032 4.852 8.972 1.00 90.50 110 TYR A CA 1
ATOM 871 C C . TYR A 1 110 ? -2.328 4.371 10.391 1.00 90.50 110 TYR A C 1
ATOM 873 O O . TYR A 1 110 ? -3.436 3.912 10.653 1.00 90.50 110 TYR A O 1
ATOM 881 N N . LYS A 1 111 ? -1.394 4.563 11.331 1.00 88.62 111 LYS A N 1
ATOM 882 C CA . LYS A 1 111 ? -1.594 4.139 12.724 1.00 88.62 111 LYS A CA 1
ATOM 883 C C . LYS A 1 111 ? -2.751 4.873 13.412 1.00 88.62 111 LYS A C 1
ATOM 885 O O . LYS A 1 111 ? -3.436 4.286 14.247 1.00 88.62 111 LYS A O 1
ATOM 890 N N . ILE A 1 112 ? -2.983 6.145 13.071 1.00 86.62 112 ILE A N 1
ATOM 891 C CA . ILE A 1 112 ? -4.137 6.916 13.565 1.00 86.62 112 ILE A CA 1
ATOM 892 C C . ILE A 1 112 ? -5.450 6.291 13.072 1.00 86.62 112 ILE A C 1
ATOM 894 O O . ILE A 1 112 ? -6.368 6.080 13.863 1.00 86.62 112 ILE A O 1
ATOM 898 N N . GLU A 1 113 ? -5.554 5.988 11.777 1.00 86.31 113 GLU A N 1
ATOM 899 C CA . GLU A 1 113 ? -6.767 5.401 11.192 1.00 86.31 113 GLU A CA 1
ATOM 900 C C . GLU A 1 113 ? -6.996 3.952 11.639 1.00 86.31 113 GLU A C 1
ATOM 902 O O . GLU A 1 113 ? -8.131 3.561 11.910 1.00 86.31 113 GLU A O 1
ATOM 907 N N . GLU A 1 114 ? -5.924 3.177 11.796 1.00 84.88 114 GLU A N 1
ATOM 908 C CA . GLU A 1 114 ? -5.952 1.841 12.391 1.00 84.88 114 GLU A CA 1
ATOM 909 C C . GLU A 1 114 ? -6.471 1.898 13.837 1.00 84.88 114 GLU A C 1
ATOM 911 O O . GLU A 1 114 ? -7.402 1.175 14.190 1.00 84.88 114 GLU A O 1
ATOM 916 N N . TYR A 1 115 ? -5.984 2.840 14.654 1.00 83.06 115 TYR A N 1
ATOM 917 C CA . TYR A 1 115 ? -6.494 3.043 16.013 1.00 83.06 115 TYR A CA 1
ATOM 918 C C . TYR A 1 115 ? -7.990 3.387 16.036 1.00 83.06 115 TYR A C 1
ATOM 920 O O . TYR A 1 115 ? -8.747 2.800 16.816 1.00 83.06 115 TYR A O 1
ATOM 928 N N . LYS A 1 116 ? -8.433 4.323 15.182 1.00 79.56 116 LYS A N 1
ATOM 929 C CA . LYS A 1 116 ? -9.849 4.726 15.082 1.00 79.56 116 LYS A CA 1
ATOM 930 C C . LYS A 1 116 ? -10.746 3.557 14.657 1.00 79.56 116 LYS A C 1
ATOM 932 O O . LYS A 1 116 ? -11.872 3.436 15.148 1.00 79.56 116 LYS A O 1
ATOM 937 N N . ARG A 1 117 ? -10.240 2.689 13.774 1.00 78.56 117 ARG A N 1
ATOM 938 C CA . ARG A 1 117 ? -10.910 1.468 13.309 1.00 78.56 117 ARG A CA 1
ATOM 939 C C . ARG A 1 117 ? -11.088 0.448 14.433 1.00 78.56 117 ARG A C 1
ATOM 941 O O . ARG A 1 117 ? -12.216 0.027 14.679 1.00 78.56 117 ARG A O 1
ATOM 948 N N . GLU A 1 118 ? -10.016 0.106 15.146 1.00 75.38 118 GLU A N 1
ATOM 949 C CA . GLU A 1 118 ? -10.042 -0.890 16.233 1.00 75.38 118 GLU A CA 1
ATOM 950 C C . GLU A 1 118 ? -10.923 -0.449 17.420 1.00 75.38 118 GLU A C 1
ATOM 952 O O . GLU A 1 118 ? -11.662 -1.242 18.022 1.00 75.38 118 GLU A O 1
ATOM 957 N N . ASN A 1 119 ? -10.916 0.854 17.725 1.00 72.06 119 ASN A N 1
ATOM 958 C CA . ASN A 1 119 ? -11.630 1.427 18.871 1.00 72.06 119 ASN A CA 1
ATOM 959 C C . ASN A 1 119 ? -13.058 1.898 18.559 1.00 72.06 119 ASN A C 1
ATOM 961 O O . ASN A 1 119 ? -13.739 2.431 19.430 1.00 72.06 119 ASN A O 1
ATOM 965 N N . GLY A 1 120 ? -13.578 1.603 17.365 1.00 61.12 120 GLY A N 1
ATOM 966 C CA . GLY A 1 120 ? -15.020 1.586 17.143 1.00 61.12 120 GLY A CA 1
ATOM 967 C C . GLY A 1 120 ? -15.679 2.939 16.885 1.00 61.12 120 GLY A C 1
ATOM 968 O O . GLY A 1 120 ? -16.796 3.166 17.354 1.00 61.12 120 GLY A O 1
ATOM 969 N N . PHE A 1 121 ? -15.111 3.772 16.012 1.00 52.72 121 PHE A N 1
ATOM 970 C CA . PHE A 1 121 ? -15.950 4.722 15.275 1.00 52.72 121 PHE A CA 1
ATOM 971 C C . PHE A 1 121 ? -16.853 3.943 14.279 1.00 52.72 121 PHE A C 1
ATOM 973 O O . PHE A 1 121 ? -16.523 3.734 13.119 1.00 52.72 121 PHE A O 1
ATOM 980 N N . ARG A 1 122 ? -18.024 3.500 14.768 1.00 45.81 122 ARG A N 1
ATOM 981 C CA . ARG A 1 122 ? -19.250 3.054 14.048 1.00 45.81 122 ARG A CA 1
ATOM 982 C C . ARG A 1 122 ? -19.410 1.630 13.465 1.00 45.81 122 ARG A C 1
ATOM 984 O O . ARG A 1 122 ? -20.556 1.296 13.172 1.00 45.81 122 ARG A O 1
ATOM 991 N N . GLU A 1 123 ? -18.409 0.754 13.321 1.00 52.41 123 GLU A N 1
ATOM 992 C CA . GLU A 1 123 ? -18.579 -0.414 12.404 1.00 52.41 123 GLU A CA 1
ATOM 993 C C . GLU A 1 123 ? -18.521 -1.850 12.973 1.00 52.41 123 GLU A C 1
ATOM 995 O O . GLU A 1 123 ? -18.739 -2.800 12.216 1.00 52.41 123 GLU A O 1
ATOM 1000 N N . LYS A 1 124 ? -18.392 -2.066 14.293 1.00 46.88 124 LYS A N 1
ATOM 1001 C CA . LYS A 1 124 ? -18.312 -3.432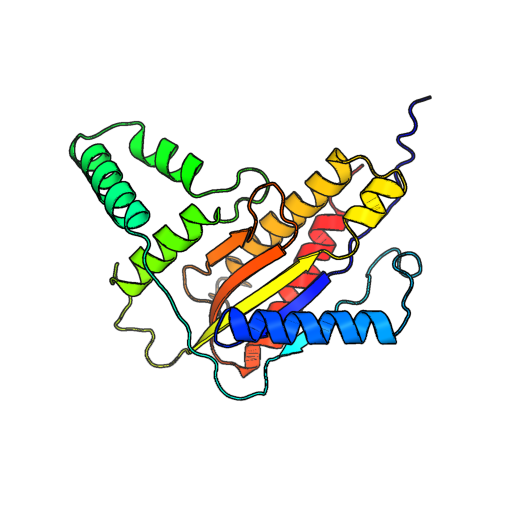 14.879 1.00 46.88 124 LYS A CA 1
ATOM 1002 C C . LYS A 1 124 ? -19.508 -4.360 14.562 1.00 46.88 124 LYS A C 1
ATOM 1004 O O . LYS A 1 124 ? -19.400 -5.573 14.708 1.00 46.88 124 LYS A O 1
ATOM 1009 N N . ARG A 1 125 ? -20.654 -3.833 14.106 1.00 45.88 125 ARG A N 1
ATOM 1010 C CA . ARG A 1 125 ? -21.900 -4.607 13.911 1.00 45.88 125 ARG A CA 1
ATOM 1011 C C . ARG A 1 125 ? -22.100 -5.232 12.518 1.00 45.88 125 ARG A C 1
ATOM 1013 O O . ARG A 1 125 ? -22.993 -6.061 12.392 1.00 45.88 125 ARG A O 1
ATOM 1020 N N . LYS A 1 126 ? -21.299 -4.906 11.488 1.00 50.69 126 LYS A N 1
ATOM 1021 C CA . LYS A 1 126 ? -21.476 -5.460 10.115 1.00 50.69 126 LYS A CA 1
ATOM 1022 C C . LYS A 1 126 ? -20.281 -6.253 9.558 1.00 50.69 126 LYS A C 1
ATOM 1024 O O . LYS A 1 126 ? -20.360 -6.752 8.440 1.00 50.69 126 LYS A O 1
ATOM 1029 N N . GLN A 1 127 ? -19.193 -6.402 10.317 1.00 53.81 127 GLN A N 1
ATOM 1030 C CA . GLN A 1 127 ? -17.947 -7.026 9.836 1.00 53.81 127 GLN A CA 1
ATOM 1031 C C . GLN A 1 127 ? -17.818 -8.534 10.118 1.00 53.81 127 GLN A C 1
ATOM 1033 O O . GLN A 1 127 ? -16.841 -9.134 9.684 1.00 53.81 127 GLN A O 1
ATOM 1038 N N . LYS A 1 128 ? -18.794 -9.171 10.789 1.00 49.59 128 LYS A N 1
ATOM 1039 C CA . LYS A 1 128 ? -18.706 -10.568 11.278 1.00 49.59 128 LYS A CA 1
ATOM 1040 C C . LYS A 1 128 ? -18.373 -11.643 10.223 1.00 49.59 128 LYS A C 1
ATOM 1042 O O . LYS A 1 128 ? -18.058 -12.757 10.614 1.00 49.59 128 LYS A O 1
ATOM 1047 N N . SER A 1 129 ? -18.431 -11.346 8.922 1.00 55.66 129 SER A N 1
ATOM 1048 C CA . SER A 1 129 ? -18.162 -12.315 7.849 1.00 55.66 129 SER A CA 1
ATOM 1049 C C . SER A 1 129 ? -16.945 -11.989 6.968 1.00 55.66 129 SER A C 1
ATOM 1051 O O . SER A 1 129 ? -16.817 -12.579 5.894 1.00 55.66 129 SER A O 1
ATOM 1053 N N . ARG A 1 130 ? -16.108 -11.000 7.316 1.00 68.69 130 ARG A N 1
ATOM 1054 C CA . ARG A 1 130 ? -14.970 -10.584 6.472 1.00 68.69 130 ARG A CA 1
ATOM 1055 C C . ARG A 1 130 ? -13.679 -10.562 7.277 1.00 68.69 130 ARG A C 1
ATOM 1057 O O . ARG A 1 130 ? -13.609 -9.896 8.303 1.00 68.69 130 ARG A O 1
ATOM 1064 N N . GLU A 1 131 ? -12.674 -11.269 6.778 1.00 80.38 131 GLU A N 1
ATOM 1065 C CA . GLU A 1 131 ? -11.337 -11.322 7.363 1.00 80.38 131 GLU A CA 1
ATOM 1066 C C . GLU A 1 131 ? -10.525 -10.088 6.951 1.00 80.38 131 GLU A C 1
ATOM 1068 O O . GLU A 1 131 ? -10.680 -9.565 5.841 1.00 80.38 131 GLU A O 1
ATOM 1073 N N . ARG A 1 132 ? -9.681 -9.604 7.867 1.00 86.62 132 ARG A N 1
ATOM 1074 C CA . ARG A 1 132 ? -8.693 -8.557 7.597 1.00 86.62 132 ARG A CA 1
ATOM 1075 C C . ARG A 1 132 ? -7.518 -9.163 6.832 1.00 86.62 132 ARG A C 1
ATOM 1077 O O . ARG A 1 132 ? -7.035 -10.240 7.184 1.00 86.62 132 ARG A O 1
ATOM 1084 N N . HIS A 1 133 ? -7.052 -8.458 5.811 1.00 90.00 133 HIS A N 1
ATOM 1085 C CA . HIS A 1 133 ? -5.915 -8.853 4.995 1.00 90.00 133 HIS A CA 1
ATOM 1086 C C . HIS A 1 133 ? -5.059 -7.642 4.629 1.00 90.00 133 HIS A C 1
ATOM 1088 O O . HIS A 1 133 ? -5.542 -6.513 4.531 1.00 90.00 133 HIS A O 1
ATOM 1094 N N . PHE A 1 134 ? -3.792 -7.923 4.358 1.00 93.38 134 PHE A N 1
ATOM 1095 C CA . PHE A 1 134 ? -2.783 -6.964 3.954 1.00 93.38 134 PHE A CA 1
ATOM 1096 C C . PHE A 1 134 ? -2.245 -7.345 2.582 1.00 93.38 134 PHE A C 1
ATOM 1098 O O . PHE A 1 134 ? -1.879 -8.499 2.346 1.00 93.38 134 PHE A O 1
ATOM 1105 N N . ILE A 1 135 ? -2.176 -6.361 1.691 1.00 95.06 135 ILE A N 1
ATOM 1106 C CA . ILE A 1 135 ? -1.421 -6.450 0.442 1.00 95.06 135 ILE A CA 1
ATOM 1107 C C . ILE A 1 135 ? -0.240 -5.495 0.579 1.00 95.06 135 ILE A C 1
ATOM 1109 O O . ILE A 1 135 ? -0.438 -4.290 0.723 1.00 95.06 135 ILE A O 1
ATOM 1113 N N . LEU A 1 136 ? 0.978 -6.025 0.536 1.00 96.31 136 LEU A N 1
ATOM 1114 C CA . LEU A 1 136 ? 2.200 -5.234 0.477 1.00 96.31 136 LEU A CA 1
ATOM 1115 C C . LEU A 1 136 ? 2.675 -5.186 -0.973 1.00 96.31 136 LEU A C 1
ATOM 1117 O O . LEU A 1 136 ? 2.982 -6.228 -1.548 1.00 96.31 136 LEU A O 1
ATOM 1121 N N . LEU A 1 137 ? 2.709 -3.993 -1.556 1.00 95.56 137 LEU A N 1
ATOM 1122 C CA . LEU A 1 137 ? 3.175 -3.725 -2.913 1.00 95.56 137 LEU A CA 1
ATOM 1123 C C . LEU A 1 137 ? 4.531 -3.035 -2.864 1.00 95.56 137 LEU A C 1
ATOM 1125 O O . LEU A 1 137 ? 4.719 -2.106 -2.088 1.00 95.56 137 LEU A O 1
ATOM 1129 N N . ASP A 1 138 ? 5.432 -3.450 -3.738 1.00 93.88 138 ASP A N 1
ATOM 1130 C CA . ASP A 1 138 ? 6.746 -2.846 -3.923 1.00 93.88 138 ASP A CA 1
ATOM 1131 C C . ASP A 1 138 ? 6.937 -2.522 -5.404 1.00 93.88 138 ASP A C 1
ATOM 1133 O O . ASP A 1 138 ? 6.740 -3.387 -6.274 1.00 93.88 138 ASP A O 1
ATOM 1137 N N . MET A 1 139 ? 7.267 -1.262 -5.684 1.00 90.25 139 MET A N 1
ATOM 1138 C CA . MET A 1 139 ? 7.704 -0.861 -7.012 1.00 90.25 139 MET A CA 1
ATOM 1139 C C . MET A 1 139 ? 9.167 -1.245 -7.167 1.00 90.25 139 MET A C 1
ATOM 1141 O O . MET A 1 139 ? 10.054 -0.660 -6.564 1.00 90.25 139 MET A O 1
ATOM 1145 N N . ASN A 1 140 ? 9.425 -2.230 -8.011 1.00 84.38 140 ASN A N 1
ATOM 1146 C CA . ASN A 1 140 ? 10.775 -2.712 -8.193 1.00 84.38 140 ASN A CA 1
ATOM 1147 C C . ASN A 1 140 ? 11.600 -1.726 -9.032 1.00 84.38 140 ASN A C 1
ATOM 1149 O O . ASN A 1 140 ? 11.074 -0.972 -9.853 1.00 84.38 140 ASN A O 1
ATOM 1153 N N . ASP A 1 141 ? 12.919 -1.867 -8.917 1.00 74.81 141 ASP A N 1
ATOM 1154 C CA . ASP A 1 141 ? 13.894 -1.270 -9.830 1.00 74.81 141 ASP A CA 1
ATOM 1155 C C . ASP A 1 141 ? 13.909 0.279 -9.783 1.00 74.81 141 ASP A C 1
ATOM 1157 O O . ASP A 1 141 ? 14.371 0.936 -10.708 1.00 74.81 141 ASP A O 1
ATOM 1161 N N . THR A 1 142 ? 13.456 0.903 -8.691 1.00 78.50 142 THR A N 1
ATOM 1162 C CA . THR A 1 142 ? 13.498 2.368 -8.498 1.00 78.50 142 THR A CA 1
ATOM 1163 C C . THR A 1 142 ? 14.921 2.930 -8.521 1.00 78.50 142 THR A C 1
ATOM 1165 O O . THR A 1 142 ? 15.204 3.879 -9.254 1.00 78.50 142 THR A O 1
ATOM 1168 N N . HIS A 1 143 ? 15.842 2.309 -7.776 1.00 75.88 143 HIS A N 1
ATOM 1169 C CA . HIS A 1 143 ? 17.275 2.637 -7.806 1.00 75.88 143 HIS A CA 1
ATOM 1170 C C . HIS A 1 143 ? 17.868 2.508 -9.209 1.00 75.88 143 HIS A C 1
ATOM 1172 O O . HIS A 1 143 ? 18.615 3.372 -9.657 1.00 75.88 143 HIS A O 1
ATOM 1178 N N . TYR A 1 144 ? 17.462 1.463 -9.923 1.00 74.75 144 TYR A N 1
ATOM 1179 C CA . TYR A 1 144 ? 17.908 1.199 -11.277 1.00 74.75 144 TYR A CA 1
ATOM 1180 C C . TYR A 1 144 ? 17.538 2.333 -12.243 1.00 74.75 144 TYR A C 1
ATOM 1182 O O . TYR A 1 144 ? 18.384 2.819 -12.992 1.00 74.75 144 TYR A O 1
ATOM 1190 N N . TRP A 1 145 ? 16.284 2.795 -12.206 1.00 73.94 145 TRP A N 1
ATOM 1191 C CA . TRP A 1 145 ? 15.837 3.898 -13.059 1.00 73.94 145 TRP A CA 1
ATOM 1192 C C . TRP A 1 145 ? 16.529 5.219 -12.715 1.00 73.94 145 TRP A C 1
ATOM 1194 O O . TRP A 1 145 ? 16.890 5.954 -13.634 1.00 73.94 145 TRP A O 1
ATOM 1204 N N . ASN A 1 146 ? 16.792 5.480 -11.429 1.00 73.50 146 ASN A N 1
ATOM 1205 C CA . ASN A 1 146 ? 17.584 6.640 -11.006 1.00 73.50 146 ASN A CA 1
ATOM 1206 C C . ASN A 1 146 ? 19.011 6.611 -11.590 1.00 73.50 146 ASN A C 1
ATOM 1208 O O . ASN A 1 146 ? 19.506 7.635 -12.050 1.00 73.50 146 ASN A O 1
ATOM 1212 N N . GLU A 1 147 ? 19.671 5.449 -11.606 1.00 74.38 147 GLU A N 1
ATOM 1213 C CA . GLU A 1 147 ? 21.035 5.298 -12.139 1.00 74.38 147 GLU A CA 1
ATOM 1214 C C . GLU A 1 147 ? 21.096 5.350 -13.673 1.00 74.38 147 GLU A C 1
ATOM 1216 O O . GLU A 1 147 ? 22.085 5.806 -14.247 1.00 74.38 147 GLU A O 1
ATOM 1221 N N . LYS A 1 148 ? 20.042 4.898 -14.363 1.00 68.31 148 LYS A N 1
ATOM 1222 C CA . LYS A 1 148 ? 19.989 4.805 -15.834 1.00 68.31 148 LYS A CA 1
ATOM 1223 C C . LYS A 1 148 ? 19.564 6.089 -16.545 1.00 68.31 148 LYS A C 1
ATOM 1225 O O . LYS A 1 148 ? 19.317 6.065 -17.748 1.00 68.31 148 LYS A O 1
ATOM 1230 N N . GLY A 1 149 ? 19.515 7.206 -15.826 1.00 62.34 149 GLY A N 1
ATOM 1231 C CA . GLY A 1 149 ? 19.256 8.522 -16.404 1.00 62.34 149 GLY A CA 1
ATOM 1232 C C . GLY A 1 149 ? 17.787 8.939 -16.405 1.00 62.34 149 GLY A C 1
ATOM 1233 O O . GLY A 1 149 ? 17.476 10.006 -16.931 1.00 62.34 149 GLY A O 1
ATOM 1234 N N . ALA A 1 150 ? 16.876 8.174 -15.784 1.00 71.62 150 ALA A N 1
ATOM 1235 C CA . ALA A 1 150 ? 15.593 8.759 -15.413 1.00 71.62 150 ALA A CA 1
ATOM 1236 C C . ALA A 1 150 ? 15.839 9.751 -14.271 1.00 71.62 150 ALA A C 1
ATOM 1238 O O . ALA A 1 150 ? 16.431 9.406 -13.249 1.00 71.62 150 ALA A O 1
ATOM 1239 N N . SER A 1 151 ? 15.386 10.995 -14.427 1.00 78.31 151 SER A N 1
ATOM 1240 C CA . SER A 1 151 ? 15.531 11.982 -13.359 1.00 78.31 151 SER A CA 1
ATOM 1241 C C . SER A 1 151 ? 14.797 11.524 -12.094 1.00 78.31 151 SER A C 1
ATOM 1243 O O . SER A 1 151 ? 13.717 10.929 -12.167 1.00 78.31 151 SER A O 1
ATOM 1245 N N . TYR A 1 152 ? 15.328 11.874 -10.919 1.00 81.88 152 TYR A N 1
ATOM 1246 C CA . TYR A 1 152 ? 14.680 11.593 -9.628 1.00 81.88 152 TYR A CA 1
ATOM 1247 C C . TYR A 1 152 ? 13.213 12.062 -9.602 1.00 81.88 152 TYR A C 1
ATOM 1249 O O . TYR A 1 152 ? 12.325 11.396 -9.066 1.00 81.88 152 TYR A O 1
ATOM 1257 N N . LYS A 1 153 ? 12.935 13.193 -10.266 1.00 85.38 153 LYS A N 1
ATOM 1258 C CA . LYS A 1 153 ? 11.586 13.736 -10.460 1.00 85.38 153 LYS A CA 1
ATOM 1259 C C . LYS A 1 153 ? 10.691 12.793 -11.271 1.00 85.38 153 LYS A C 1
ATOM 1261 O O . LYS A 1 153 ? 9.536 12.600 -10.904 1.00 85.38 153 LYS A O 1
ATOM 1266 N N . SER A 1 154 ? 11.205 12.197 -12.347 1.00 84.19 154 SER A N 1
ATOM 1267 C CA . SER A 1 154 ? 10.476 11.217 -13.160 1.00 84.19 154 SER A CA 1
ATOM 1268 C C . SER A 1 154 ? 10.097 9.977 -12.343 1.00 84.19 154 SER A C 1
ATOM 1270 O O . SER A 1 154 ? 8.926 9.590 -12.327 1.00 84.19 154 SER A O 1
ATOM 1272 N N . VAL A 1 155 ? 11.052 9.413 -11.592 1.00 86.44 155 VAL A N 1
ATOM 1273 C CA . VAL A 1 155 ? 10.806 8.252 -10.716 1.00 86.44 155 VAL A CA 1
ATOM 1274 C C . VAL A 1 155 ? 9.767 8.600 -9.647 1.00 86.44 155 VAL A C 1
ATOM 1276 O O . VAL A 1 155 ? 8.771 7.892 -9.486 1.00 86.44 155 VAL A O 1
ATOM 1279 N N . THR A 1 156 ? 9.924 9.752 -8.993 1.00 89.31 156 THR A N 1
ATOM 1280 C CA . THR A 1 156 ? 8.981 10.252 -7.982 1.00 89.31 156 THR A CA 1
ATOM 1281 C C . THR A 1 156 ? 7.571 10.430 -8.547 1.00 89.31 156 THR A C 1
ATOM 1283 O O . THR A 1 156 ? 6.595 10.022 -7.921 1.00 89.31 156 THR A O 1
ATOM 1286 N N . ASN A 1 157 ? 7.429 10.984 -9.754 1.00 90.19 157 ASN A N 1
ATOM 1287 C CA . ASN A 1 157 ? 6.124 11.160 -10.394 1.00 90.19 157 ASN A CA 1
ATOM 1288 C C . ASN A 1 157 ? 5.410 9.826 -10.644 1.00 90.19 157 ASN A C 1
ATOM 1290 O O . ASN A 1 157 ? 4.193 9.741 -10.482 1.00 90.19 157 ASN A O 1
ATOM 1294 N N . ARG A 1 158 ? 6.152 8.772 -10.996 1.00 90.31 158 ARG A N 1
ATOM 1295 C CA . ARG A 1 158 ? 5.600 7.425 -11.194 1.00 90.31 158 ARG A CA 1
ATOM 1296 C C . ARG A 1 158 ? 5.226 6.739 -9.880 1.00 90.31 158 ARG A C 1
ATOM 1298 O O . ARG A 1 158 ? 4.199 6.058 -9.838 1.00 90.31 158 ARG A O 1
ATOM 1305 N N . ILE A 1 159 ? 5.998 6.953 -8.811 1.00 91.94 159 ILE A N 1
ATOM 1306 C CA . ILE A 1 159 ? 5.628 6.518 -7.451 1.00 91.94 159 ILE A CA 1
ATOM 1307 C C . ILE A 1 159 ? 4.336 7.219 -7.017 1.00 91.94 159 ILE A C 1
ATOM 1309 O O . ILE A 1 159 ? 3.384 6.570 -6.586 1.00 91.94 159 ILE A O 1
ATOM 1313 N N . ASN A 1 160 ? 4.259 8.534 -7.226 1.00 93.50 160 ASN A N 1
ATOM 1314 C CA . ASN A 1 160 ? 3.080 9.347 -6.937 1.00 93.50 160 ASN A CA 1
ATOM 1315 C C . ASN A 1 160 ? 1.843 8.873 -7.710 1.00 93.50 160 ASN A C 1
ATOM 1317 O O . ASN A 1 160 ? 0.775 8.707 -7.121 1.00 93.50 160 ASN A O 1
ATOM 1321 N N . ALA A 1 161 ? 1.982 8.614 -9.014 1.00 92.88 161 ALA A N 1
ATOM 1322 C CA . ALA A 1 161 ? 0.902 8.092 -9.849 1.00 92.88 161 ALA A CA 1
ATOM 1323 C C . ALA A 1 161 ? 0.442 6.699 -9.397 1.00 92.88 161 ALA A C 1
ATOM 1325 O O . ALA A 1 161 ? -0.760 6.446 -9.313 1.00 92.88 161 ALA A O 1
ATOM 1326 N N . THR A 1 162 ? 1.387 5.824 -9.036 1.00 93.81 162 THR A N 1
ATOM 1327 C CA . THR A 1 162 ? 1.086 4.502 -8.473 1.00 93.81 162 THR A CA 1
ATOM 1328 C C . THR A 1 162 ? 0.290 4.641 -7.181 1.00 93.81 162 THR A C 1
ATOM 1330 O O . THR A 1 162 ? -0.819 4.122 -7.095 1.00 93.81 162 THR A O 1
ATOM 1333 N N . GLY A 1 163 ? 0.790 5.406 -6.209 1.00 93.12 163 GLY A N 1
ATOM 1334 C CA . GLY A 1 163 ? 0.110 5.608 -4.931 1.00 93.12 163 GLY A CA 1
ATOM 1335 C C . GLY A 1 163 ? -1.301 6.188 -5.080 1.00 93.12 163 GLY A C 1
ATOM 1336 O O . GLY A 1 163 ? -2.240 5.647 -4.495 1.00 93.12 163 GLY A O 1
ATOM 1337 N N . LYS A 1 164 ? -1.480 7.203 -5.940 1.00 92.50 164 LYS A N 1
ATOM 1338 C CA . LYS A 1 164 ? -2.804 7.770 -6.264 1.00 92.50 164 LYS A CA 1
ATOM 1339 C C . LYS A 1 164 ? -3.740 6.715 -6.841 1.00 92.50 164 LYS A C 1
ATOM 1341 O O . LYS A 1 164 ? -4.851 6.539 -6.349 1.00 92.50 164 LYS A O 1
ATOM 1346 N N . SER A 1 165 ? -3.264 5.949 -7.822 1.00 92.19 165 SER A N 1
ATOM 1347 C CA . SER A 1 165 ? -4.054 4.882 -8.433 1.00 92.19 165 SER A CA 1
ATOM 1348 C C . SER A 1 165 ? -4.426 3.776 -7.446 1.00 92.19 165 SER A C 1
ATOM 1350 O O . SER A 1 165 ? -5.495 3.187 -7.590 1.00 92.19 165 SER A O 1
ATOM 1352 N N . LEU A 1 166 ? -3.578 3.464 -6.463 1.00 91.81 166 LEU A N 1
ATOM 1353 C CA . LEU A 1 166 ? -3.905 2.488 -5.421 1.00 91.81 166 LEU A CA 1
ATOM 1354 C C . LEU A 1 166 ? -5.002 3.021 -4.496 1.00 91.81 166 LEU A C 1
ATOM 1356 O O . LEU A 1 166 ? -5.966 2.306 -4.215 1.00 91.81 166 LEU A O 1
ATOM 1360 N N . VAL A 1 167 ? -4.890 4.282 -4.065 1.00 88.88 167 VAL A N 1
ATOM 1361 C CA . VAL A 1 167 ? -5.905 4.966 -3.249 1.00 88.88 167 VAL A CA 1
ATOM 1362 C C . VAL A 1 167 ? -7.249 5.003 -3.978 1.00 88.88 167 VAL A C 1
ATOM 1364 O O . VAL A 1 167 ? -8.270 4.613 -3.407 1.00 88.88 167 VAL A O 1
ATOM 1367 N N . ASP A 1 168 ? -7.256 5.406 -5.246 1.00 86.00 168 ASP A N 1
ATOM 1368 C CA . ASP A 1 168 ? -8.468 5.511 -6.058 1.00 86.00 168 ASP A CA 1
ATOM 1369 C C . ASP A 1 168 ? -9.034 4.139 -6.431 1.00 86.00 168 ASP A C 1
ATOM 1371 O O . ASP A 1 168 ? -10.247 3.930 -6.353 1.00 86.00 168 ASP A O 1
ATOM 1375 N N . GLY A 1 169 ? -8.167 3.180 -6.763 1.00 80.19 169 GLY A N 1
ATOM 1376 C CA . GLY A 1 169 ? -8.507 1.796 -7.105 1.00 80.19 169 GLY A CA 1
ATOM 1377 C C . GLY A 1 169 ? -9.142 1.024 -5.949 1.00 80.19 169 GLY A C 1
ATOM 1378 O O . GLY A 1 169 ? -10.002 0.168 -6.159 1.00 80.19 169 GLY A O 1
ATOM 1379 N N . CYS A 1 170 ? -8.773 1.374 -4.716 1.00 77.31 170 CYS A N 1
ATOM 1380 C CA . CYS A 1 170 ? -9.413 0.873 -3.505 1.00 77.31 170 CYS A CA 1
ATOM 1381 C C . CYS A 1 170 ? -10.781 1.535 -3.235 1.00 77.31 170 CYS A C 1
ATOM 1383 O O . CYS A 1 170 ? -11.604 0.976 -2.512 1.00 77.31 170 CYS A O 1
ATOM 1385 N N . ARG A 1 171 ? -11.043 2.718 -3.810 1.00 62.47 171 ARG A N 1
ATOM 1386 C CA . ARG A 1 171 ? -12.269 3.515 -3.611 1.00 62.47 171 ARG A CA 1
ATOM 1387 C C . ARG A 1 171 ? -13.288 3.383 -4.748 1.00 62.47 171 ARG A C 1
ATOM 1389 O O . ARG A 1 171 ? -14.429 3.823 -4.589 1.00 62.47 171 ARG A O 1
ATOM 1396 N N . THR A 1 172 ? -12.908 2.818 -5.895 1.00 53.16 172 THR A N 1
ATOM 1397 C CA . THR A 1 172 ? -13.726 2.878 -7.113 1.00 53.16 172 THR A CA 1
ATOM 1398 C C . THR A 1 172 ? -14.938 1.945 -7.054 1.00 53.16 172 THR A C 1
ATOM 1400 O O . THR A 1 172 ? -14.832 0.748 -6.796 1.00 53.16 172 THR A O 1
ATOM 1403 N N . ARG A 1 173 ? -16.118 2.503 -7.352 1.00 49.44 173 ARG A N 1
ATOM 1404 C CA . ARG A 1 173 ? -17.374 1.774 -7.578 1.00 49.44 173 ARG A CA 1
ATOM 1405 C C . ARG A 1 173 ? -17.467 1.431 -9.062 1.00 49.44 173 ARG A C 1
ATOM 1407 O O . ARG A 1 173 ? -17.589 2.344 -9.875 1.00 49.44 173 ARG A O 1
ATOM 1414 N N . LYS A 1 174 ? -17.456 0.153 -9.441 1.00 43.09 174 LYS A N 1
ATOM 1415 C CA . LYS A 1 174 ? -17.801 -0.222 -10.821 1.00 43.09 174 LYS A CA 1
ATOM 1416 C C . LYS A 1 174 ? -19.332 -0.258 -10.942 1.00 43.09 174 LYS A C 1
ATOM 1418 O O . LYS A 1 174 ? -19.992 -0.997 -10.218 1.00 43.09 174 LYS A O 1
ATOM 1423 N N . ASN A 1 175 ? -19.897 0.551 -11.841 1.00 43.53 175 ASN A N 1
ATOM 1424 C CA . ASN A 1 175 ? -21.324 0.561 -12.209 1.00 43.53 175 ASN A CA 1
ATOM 1425 C C . ASN A 1 175 ? -22.312 0.844 -11.056 1.00 43.53 175 ASN A C 1
ATOM 1427 O O . ASN A 1 175 ? -23.333 0.172 -10.925 1.00 43.53 175 ASN A O 1
ATOM 1431 N N . GLY A 1 176 ? -22.013 1.809 -10.179 1.00 39.19 176 GLY A N 1
ATOM 1432 C CA . GLY A 1 176 ? -22.945 2.245 -9.124 1.00 39.19 176 GLY A CA 1
ATOM 1433 C C . GLY A 1 176 ? -23.159 1.250 -7.972 1.00 39.19 176 GLY A C 1
ATOM 1434 O O . GLY A 1 176 ? -23.747 1.615 -6.956 1.00 39.19 176 GLY A O 1
ATOM 1435 N N . ARG A 1 177 ? -22.622 0.027 -8.065 1.00 42.91 177 ARG A N 1
ATOM 1436 C CA . ARG A 1 177 ? -22.569 -0.944 -6.966 1.00 42.91 177 ARG A CA 1
ATOM 1437 C C . ARG A 1 177 ? -21.217 -0.814 -6.261 1.00 42.91 177 ARG A C 1
ATOM 1439 O O . ARG A 1 177 ? -20.184 -0.691 -6.918 1.00 42.91 177 ARG A O 1
ATOM 1446 N N . MET A 1 178 ? -21.211 -0.792 -4.921 1.00 46.72 178 MET A N 1
ATOM 1447 C CA . MET A 1 178 ? -19.959 -0.977 -4.175 1.00 46.72 178 MET A CA 1
ATOM 1448 C C . MET A 1 178 ? -19.338 -2.277 -4.666 1.00 46.72 178 MET A C 1
ATOM 1450 O O . MET A 1 178 ? -20.003 -3.314 -4.654 1.00 46.72 178 MET A O 1
ATOM 1454 N N . ASP A 1 179 ? -18.091 -2.211 -5.114 1.00 45.41 179 ASP A N 1
ATOM 1455 C CA . ASP A 1 179 ? -17.351 -3.412 -5.445 1.00 45.41 179 ASP A CA 1
ATOM 1456 C C . ASP A 1 179 ? -17.343 -4.306 -4.196 1.00 45.41 179 ASP A C 1
ATOM 1458 O O . ASP A 1 179 ? -17.055 -3.840 -3.092 1.00 45.41 179 ASP A O 1
ATOM 1462 N N . PHE A 1 180 ? -17.787 -5.555 -4.333 1.00 44.69 180 PHE A N 1
ATOM 1463 C CA . PHE A 1 180 ? -18.376 -6.345 -3.237 1.00 44.69 180 PHE A CA 1
ATOM 1464 C C . PHE A 1 180 ? -17.404 -6.720 -2.103 1.00 44.69 180 PHE A C 1
ATOM 1466 O O . PHE A 1 180 ? -17.778 -7.429 -1.165 1.00 44.69 180 PHE A O 1
ATOM 1473 N N . VAL A 1 181 ? -16.156 -6.266 -2.164 1.00 50.25 181 VAL A N 1
ATOM 1474 C CA . VAL A 1 181 ? -15.036 -6.952 -1.538 1.00 50.25 181 VAL A CA 1
ATOM 1475 C C . VAL A 1 181 ? -14.174 -6.037 -0.665 1.00 50.25 181 VAL A C 1
ATOM 1477 O O . VAL A 1 181 ? -13.671 -6.526 0.332 1.00 50.25 181 VAL A O 1
ATOM 1480 N N . ALA A 1 182 ? -14.093 -4.726 -0.908 1.00 45.62 182 ALA A N 1
ATOM 1481 C CA . ALA A 1 182 ? -13.376 -3.800 -0.027 1.00 45.62 182 ALA A CA 1
ATOM 1482 C C . ALA A 1 182 ? -14.382 -2.947 0.763 1.00 45.62 182 ALA A C 1
ATOM 1484 O O . ALA A 1 182 ? -15.313 -2.375 0.200 1.00 45.62 182 ALA A O 1
ATOM 1485 N N . GLN A 1 183 ? -14.256 -2.925 2.090 1.00 52.00 183 GLN A N 1
ATOM 1486 C CA . GLN A 1 183 ? -15.079 -2.073 2.951 1.00 52.00 183 GLN A CA 1
ATOM 1487 C C . GLN A 1 183 ? -14.942 -0.586 2.605 1.00 52.00 183 GLN A C 1
ATOM 1489 O O . GLN A 1 183 ? -14.076 -0.174 1.843 1.00 52.00 183 GLN A O 1
ATOM 1494 N N . ARG A 1 184 ? -15.792 0.226 3.237 1.00 50.91 184 ARG A N 1
ATOM 1495 C CA . ARG A 1 184 ? -15.958 1.665 3.023 1.00 50.91 184 ARG A CA 1
ATOM 1496 C C . ARG A 1 184 ? -14.684 2.504 3.248 1.00 50.91 184 ARG A C 1
ATOM 1498 O O . ARG A 1 184 ? -14.691 3.666 2.859 1.00 50.91 184 ARG A O 1
ATOM 1505 N N . PHE A 1 185 ? -13.603 1.933 3.796 1.00 63.31 185 PHE A N 1
ATOM 1506 C CA . PHE A 1 185 ? -12.335 2.633 4.034 1.00 63.31 185 PHE A CA 1
ATOM 1507 C C . PHE A 1 185 ? -11.106 1.704 3.947 1.00 63.31 185 PHE A C 1
ATOM 1509 O O . PHE A 1 185 ? -10.514 1.407 4.977 1.00 63.31 185 PHE A O 1
ATOM 1516 N N . PRO A 1 186 ? -10.663 1.199 2.787 1.00 74.75 186 PRO A N 1
ATOM 1517 C CA . PRO A 1 186 ? -9.350 0.553 2.715 1.00 74.75 186 PRO A CA 1
ATOM 1518 C C . PRO A 1 186 ? -8.287 1.580 3.116 1.00 74.75 186 PRO A C 1
ATOM 1520 O O . PRO A 1 186 ? -8.378 2.742 2.706 1.00 74.75 186 PRO A O 1
ATOM 1523 N N . LEU A 1 187 ? -7.313 1.184 3.935 1.00 87.56 187 LE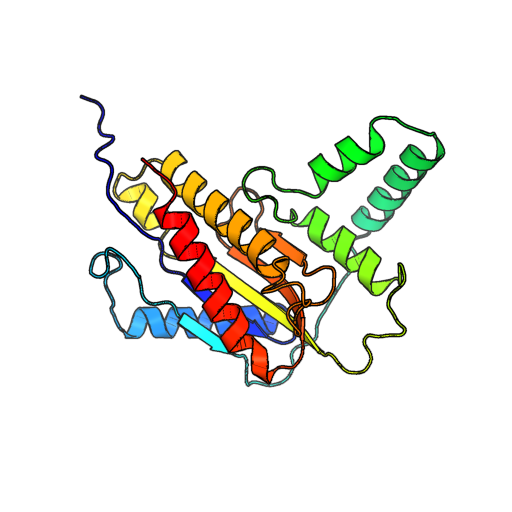U A N 1
ATOM 1524 C CA . LEU A 1 187 ? -6.191 2.067 4.250 1.00 87.56 187 LEU A CA 1
ATOM 1525 C C . LEU A 1 187 ? -5.082 1.746 3.269 1.00 87.56 187 LEU A C 1
ATOM 1527 O O . LEU A 1 187 ? -4.565 0.635 3.264 1.00 87.56 187 LEU A O 1
ATOM 1531 N N . VAL A 1 188 ? -4.730 2.723 2.444 1.00 91.31 188 VAL A N 1
ATOM 1532 C CA . VAL A 1 188 ? -3.522 2.664 1.627 1.00 91.31 188 VAL A CA 1
ATOM 1533 C C . VAL A 1 188 ? -2.484 3.513 2.332 1.00 91.31 188 VAL A C 1
ATOM 1535 O O . VAL A 1 188 ? -2.727 4.693 2.579 1.00 91.31 188 VAL A O 1
ATOM 1538 N N . ASN A 1 189 ? -1.357 2.917 2.689 1.00 92.94 189 ASN A N 1
ATOM 1539 C CA . ASN A 1 189 ? -0.257 3.555 3.391 1.00 92.94 189 ASN A CA 1
ATOM 1540 C C . ASN A 1 189 ? 1.014 3.486 2.552 1.00 92.94 189 ASN A C 1
ATOM 1542 O O . ASN A 1 189 ? 1.326 2.441 1.990 1.00 92.94 189 ASN A O 1
ATOM 1546 N N . ARG A 1 190 ? 1.771 4.582 2.515 1.00 92.44 190 ARG A N 1
ATOM 1547 C CA . ARG A 1 190 ? 3.143 4.584 2.009 1.00 92.44 190 ARG A CA 1
ATOM 1548 C C . ARG A 1 190 ? 4.079 4.185 3.152 1.00 92.44 190 ARG A C 1
ATOM 1550 O O . ARG A 1 190 ? 4.287 4.970 4.081 1.00 92.44 190 ARG A O 1
ATOM 1557 N N . LYS A 1 191 ? 4.593 2.951 3.117 1.00 88.75 191 LYS A N 1
ATOM 1558 C CA . LYS A 1 191 ? 5.193 2.261 4.279 1.00 88.75 191 LYS A CA 1
ATOM 1559 C C . LYS A 1 191 ? 6.366 3.022 4.896 1.00 88.75 191 LYS A C 1
ATOM 1561 O O . LYS A 1 191 ? 6.466 3.122 6.117 1.00 88.75 191 LYS A O 1
ATOM 1566 N N . HIS A 1 192 ? 7.213 3.600 4.050 1.00 85.56 192 HIS A N 1
ATOM 1567 C CA . HIS A 1 192 ? 8.422 4.321 4.453 1.00 85.56 192 HIS A CA 1
ATOM 1568 C C . HIS A 1 192 ? 8.338 5.839 4.204 1.00 85.56 192 HIS A C 1
ATOM 1570 O O . HIS A 1 192 ? 9.359 6.522 4.170 1.00 85.56 192 HIS A O 1
ATOM 1576 N N . GLY A 1 193 ? 7.122 6.386 4.058 1.00 81.25 193 GLY A N 1
ATOM 1577 C CA . GLY A 1 193 ? 6.914 7.811 3.776 1.00 81.25 193 GLY A CA 1
ATOM 1578 C C . GLY A 1 193 ? 7.547 8.244 2.451 1.00 81.25 193 GLY A C 1
ATOM 1579 O O . GLY A 1 193 ? 7.634 7.442 1.523 1.00 81.25 193 GLY A O 1
ATOM 1580 N N . ASP A 1 194 ? 8.014 9.494 2.374 1.00 73.31 194 ASP A N 1
ATOM 1581 C CA . ASP A 1 194 ? 8.525 10.098 1.133 1.00 73.31 194 ASP A CA 1
ATOM 1582 C C . ASP A 1 194 ? 9.733 9.387 0.513 1.00 73.31 194 ASP A C 1
ATOM 1584 O O . ASP A 1 194 ? 9.941 9.469 -0.698 1.00 73.31 194 ASP A O 1
ATOM 1588 N N . ALA A 1 195 ? 10.484 8.641 1.324 1.00 67.31 195 ALA A N 1
ATOM 1589 C CA . ALA A 1 195 ? 11.633 7.857 0.887 1.00 67.31 195 ALA A CA 1
ATOM 1590 C C . ALA A 1 195 ? 11.258 6.475 0.320 1.00 67.31 195 ALA A C 1
ATOM 1592 O O . ALA A 1 195 ? 12.114 5.799 -0.240 1.00 67.31 195 ALA A O 1
ATOM 1593 N N . GLY A 1 196 ? 10.006 6.036 0.490 1.00 77.25 196 GLY A N 1
ATOM 1594 C CA . GLY A 1 196 ? 9.561 4.692 0.134 1.00 77.25 196 GLY A CA 1
ATOM 1595 C C . GLY A 1 196 ? 8.848 4.598 -1.209 1.00 77.25 196 GLY A C 1
ATOM 1596 O O . GLY A 1 196 ? 8.083 5.484 -1.599 1.00 77.25 196 GLY A O 1
ATOM 1597 N N . ASP A 1 197 ? 9.034 3.461 -1.858 1.00 87.50 197 ASP A N 1
ATOM 1598 C CA . ASP A 1 197 ? 8.325 2.958 -3.037 1.00 87.50 197 ASP A CA 1
ATOM 1599 C C . ASP A 1 197 ? 7.413 1.754 -2.705 1.00 87.50 197 ASP A C 1
ATOM 1601 O O . ASP A 1 197 ? 6.750 1.186 -3.578 1.00 87.50 197 ASP A O 1
ATOM 1605 N N . GLU A 1 198 ? 7.339 1.407 -1.416 1.00 93.38 198 GLU A N 1
ATOM 1606 C CA . GLU A 1 198 ? 6.483 0.364 -0.861 1.00 93.38 198 GLU A CA 1
ATOM 1607 C C . GLU A 1 198 ? 5.148 0.920 -0.333 1.00 93.38 198 GLU A C 1
ATOM 1609 O O . GLU A 1 198 ? 5.088 1.921 0.398 1.00 93.38 198 GLU A O 1
ATOM 1614 N N . PHE A 1 199 ? 4.065 0.203 -0.633 1.00 95.62 199 PHE A N 1
ATOM 1615 C CA . PHE A 1 199 ? 2.704 0.521 -0.213 1.00 95.62 199 PHE A CA 1
ATOM 1616 C C . PHE A 1 199 ? 2.062 -0.646 0.537 1.00 95.62 199 PHE A C 1
ATOM 1618 O O . PHE A 1 199 ? 2.128 -1.793 0.102 1.00 95.62 199 PHE A O 1
ATOM 1625 N N . ILE A 1 200 ? 1.375 -0.348 1.637 1.00 94.75 200 ILE A N 1
ATOM 1626 C CA . ILE A 1 200 ? 0.523 -1.289 2.369 1.00 94.75 200 ILE A CA 1
ATOM 1627 C C . ILE A 1 200 ? -0.931 -0.972 2.042 1.00 94.75 200 ILE A C 1
ATOM 1629 O O . ILE A 1 200 ? -1.353 0.178 2.135 1.00 94.75 200 ILE A O 1
ATOM 1633 N N . ILE A 1 201 ? -1.711 -1.994 1.711 1.00 93.50 201 ILE A N 1
ATOM 1634 C CA . ILE A 1 201 ? -3.162 -1.906 1.580 1.00 93.50 201 ILE A CA 1
ATOM 1635 C C . ILE A 1 201 ? -3.785 -2.805 2.648 1.00 93.50 201 ILE A C 1
ATOM 1637 O O . ILE A 1 201 ? -3.689 -4.028 2.562 1.00 93.50 201 ILE A O 1
ATOM 1641 N N . ASP A 1 202 ? -4.428 -2.191 3.638 1.00 91.00 202 ASP A N 1
ATOM 1642 C CA . ASP A 1 202 ? -5.182 -2.858 4.705 1.00 91.00 202 ASP A CA 1
ATOM 1643 C C . ASP A 1 202 ? -6.679 -2.828 4.383 1.00 91.00 202 ASP A C 1
ATOM 1645 O O . ASP A 1 202 ? -7.315 -1.763 4.310 1.00 91.00 202 ASP A O 1
ATOM 1649 N N . LEU A 1 203 ? -7.245 -4.016 4.175 1.00 86.50 203 LEU A N 1
ATOM 1650 C CA . LEU A 1 203 ? -8.613 -4.190 3.715 1.00 86.50 203 LEU A CA 1
ATOM 1651 C C . LEU A 1 203 ? -9.280 -5.423 4.328 1.00 86.50 203 LEU A C 1
ATOM 1653 O O . LEU A 1 203 ? -8.639 -6.389 4.727 1.00 86.50 203 LEU A O 1
ATOM 1657 N N . TYR A 1 204 ? -10.609 -5.406 4.344 1.00 82.00 204 TYR A N 1
ATOM 1658 C CA . TYR A 1 204 ? -11.424 -6.515 4.832 1.00 82.00 204 TYR A CA 1
ATOM 1659 C C . TYR A 1 204 ? -12.169 -7.163 3.680 1.00 82.00 204 TYR A C 1
ATOM 1661 O O . TYR A 1 204 ? -13.068 -6.533 3.112 1.00 82.00 204 TYR A O 1
ATOM 1669 N N . CYS A 1 205 ? -11.848 -8.417 3.373 1.00 79.81 205 CYS A N 1
ATOM 1670 C CA . CYS A 1 205 ? -12.473 -9.142 2.277 1.00 79.81 205 CYS A CA 1
ATOM 1671 C C . CYS A 1 205 ? -12.456 -10.666 2.446 1.00 79.81 205 CYS A C 1
ATOM 1673 O O . CYS A 1 205 ? -11.710 -11.186 3.263 1.00 79.81 205 CYS A O 1
ATOM 1675 N N . PRO A 1 206 ? -13.250 -11.416 1.661 1.00 81.19 206 PRO A N 1
ATOM 1676 C CA . PRO A 1 206 ? -13.052 -12.856 1.532 1.00 81.19 206 PRO A CA 1
ATOM 1677 C C . PRO A 1 206 ? -11.742 -13.198 0.803 1.00 81.19 206 PRO A C 1
ATOM 1679 O O . PRO A 1 206 ? -11.529 -12.744 -0.325 1.00 81.19 206 PRO A O 1
ATOM 1682 N N . LYS A 1 207 ? -10.934 -14.095 1.391 1.00 84.25 207 LYS A N 1
ATOM 1683 C CA . LYS A 1 207 ? -9.627 -14.552 0.874 1.00 84.25 207 LYS A CA 1
ATOM 1684 C C . LYS A 1 207 ? -9.616 -14.879 -0.625 1.00 84.25 207 LYS A C 1
ATOM 1686 O O . LYS A 1 207 ? -8.680 -14.506 -1.330 1.00 84.25 207 LYS A O 1
ATOM 1691 N N . LYS A 1 208 ? -10.679 -15.516 -1.139 1.00 84.88 208 LYS A N 1
ATOM 1692 C CA . LYS A 1 208 ? -10.801 -15.923 -2.555 1.00 84.88 208 LYS A CA 1
ATOM 1693 C C . LYS A 1 208 ? -10.686 -14.774 -3.566 1.00 84.88 208 LYS A C 1
ATOM 1695 O O . LYS A 1 208 ? -10.401 -15.022 -4.732 1.00 84.88 208 LYS A O 1
ATOM 1700 N N . TYR A 1 209 ? -10.910 -13.531 -3.143 1.00 84.31 209 TYR A N 1
ATOM 1701 C CA . TYR A 1 209 ? -10.844 -12.366 -4.024 1.00 84.31 209 TYR A CA 1
ATOM 1702 C C . TYR A 1 209 ? -9.509 -11.618 -3.969 1.00 84.31 209 TYR A C 1
ATOM 1704 O O . TYR A 1 209 ? -9.282 -10.756 -4.817 1.00 84.31 209 TYR A O 1
ATOM 1712 N N . LEU A 1 210 ? -8.626 -11.932 -3.015 1.00 87.50 210 LEU A N 1
ATOM 1713 C CA . LEU A 1 210 ? -7.400 -11.165 -2.771 1.00 87.50 210 LEU A CA 1
ATOM 1714 C C . LEU A 1 210 ? -6.511 -11.073 -4.008 1.00 87.50 210 LEU A C 1
ATOM 1716 O O . LEU A 1 210 ? -6.144 -9.980 -4.417 1.00 87.50 210 LEU A O 1
ATOM 1720 N N . VAL A 1 211 ? -6.231 -12.204 -4.659 1.00 91.25 211 VAL A N 1
ATOM 1721 C CA . VAL A 1 211 ? -5.388 -12.225 -5.864 1.00 91.25 211 VAL A CA 1
ATOM 1722 C C . VAL A 1 211 ? -6.016 -11.403 -6.992 1.00 91.25 211 VAL A C 1
ATOM 1724 O O . VAL A 1 211 ? -5.316 -10.649 -7.662 1.00 91.25 211 VAL A O 1
ATOM 1727 N N . GLY A 1 212 ? -7.334 -11.513 -7.189 1.00 87.94 212 GLY A N 1
ATOM 1728 C CA . GLY A 1 212 ? -8.056 -10.747 -8.208 1.00 87.94 212 GLY A CA 1
ATOM 1729 C C . GLY A 1 212 ? -8.018 -9.239 -7.949 1.00 87.94 212 GLY A C 1
ATOM 1730 O O . GLY A 1 212 ? -7.771 -8.470 -8.874 1.00 87.94 212 GLY A O 1
ATOM 1731 N N . ILE A 1 213 ? -8.192 -8.820 -6.690 1.00 87.19 213 ILE A N 1
ATOM 1732 C CA . ILE A 1 213 ? -8.039 -7.418 -6.278 1.00 87.19 213 ILE A CA 1
ATOM 1733 C C . ILE A 1 213 ? -6.619 -6.937 -6.551 1.00 87.19 213 ILE A C 1
ATOM 1735 O O . ILE A 1 213 ? -6.447 -5.917 -7.212 1.00 87.19 213 ILE A O 1
ATOM 1739 N N . THR A 1 214 ? -5.611 -7.674 -6.082 1.00 91.56 214 THR A N 1
ATOM 1740 C CA . THR A 1 214 ? -4.205 -7.287 -6.225 1.00 91.56 214 THR A CA 1
ATOM 1741 C C . THR A 1 214 ? -3.823 -7.105 -7.689 1.00 91.56 214 THR A C 1
ATOM 1743 O O . THR A 1 214 ? -3.255 -6.075 -8.036 1.00 91.56 214 THR A O 1
ATOM 1746 N N . LYS A 1 215 ? -4.198 -8.043 -8.570 1.00 90.50 215 LYS A N 1
ATOM 1747 C CA . LYS A 1 215 ? -3.958 -7.922 -10.020 1.00 90.50 215 LYS A CA 1
ATOM 1748 C C . LYS A 1 215 ? -4.541 -6.635 -10.586 1.00 90.50 215 LYS A C 1
ATOM 1750 O O . LYS A 1 215 ? -3.849 -5.876 -11.253 1.00 90.50 215 LYS A O 1
ATOM 1755 N N . ARG A 1 216 ? -5.800 -6.360 -10.258 1.00 88.56 216 ARG A N 1
ATOM 1756 C CA . ARG A 1 216 ? -6.523 -5.199 -10.771 1.00 88.56 216 ARG A CA 1
ATOM 1757 C C . ARG A 1 216 ? -5.938 -3.874 -10.268 1.00 88.56 216 ARG A C 1
ATOM 1759 O O . ARG A 1 216 ? -5.917 -2.895 -11.007 1.00 88.56 216 ARG A O 1
ATOM 1766 N N . LEU A 1 217 ? -5.455 -3.840 -9.023 1.00 90.75 217 LEU A N 1
ATOM 1767 C CA . LEU A 1 217 ? -4.743 -2.686 -8.466 1.00 90.75 217 LEU A CA 1
ATOM 1768 C C . LEU A 1 217 ? -3.391 -2.464 -9.157 1.00 90.75 217 LEU A C 1
ATOM 1770 O O . LEU A 1 217 ? -3.053 -1.325 -9.466 1.00 90.75 217 LEU A O 1
ATOM 1774 N N . ILE A 1 218 ? -2.650 -3.537 -9.448 1.00 91.69 218 ILE A N 1
ATOM 1775 C CA . ILE A 1 218 ? -1.386 -3.467 -10.195 1.00 91.69 218 ILE A CA 1
ATOM 1776 C C . ILE A 1 218 ? -1.621 -2.976 -11.628 1.00 91.69 218 ILE A C 1
ATOM 1778 O O . ILE A 1 218 ? -0.907 -2.098 -12.099 1.00 91.69 218 ILE A O 1
ATOM 1782 N N . GLU A 1 219 ? -2.641 -3.490 -12.314 1.00 89.31 219 GLU A N 1
ATOM 1783 C CA . GLU A 1 219 ? -3.004 -3.056 -13.669 1.00 89.31 219 GLU A CA 1
ATOM 1784 C C . GLU A 1 219 ? -3.378 -1.569 -13.711 1.00 89.31 219 GLU A C 1
ATOM 1786 O O . GLU A 1 219 ? -2.934 -0.840 -14.602 1.00 89.31 219 GLU A O 1
ATOM 1791 N N . ALA A 1 220 ? -4.144 -1.095 -12.723 1.00 89.50 220 ALA A N 1
ATOM 1792 C CA . ALA A 1 220 ? -4.460 0.322 -12.579 1.00 89.50 220 ALA A CA 1
ATOM 1793 C C . ALA A 1 220 ? -3.192 1.160 -12.334 1.00 89.50 220 ALA A C 1
ATOM 1795 O O . ALA A 1 220 ? -2.996 2.177 -12.999 1.00 89.50 220 ALA A O 1
ATOM 1796 N N . ALA A 1 221 ? -2.290 0.694 -11.464 1.00 91.56 221 ALA A N 1
ATOM 1797 C CA . ALA A 1 221 ? -1.012 1.351 -11.214 1.00 91.56 221 ALA A CA 1
ATOM 1798 C C . ALA A 1 221 ? -0.136 1.426 -12.476 1.00 91.56 221 ALA A C 1
ATOM 1800 O O . ALA A 1 221 ? 0.432 2.477 -12.757 1.00 91.56 221 ALA A O 1
ATOM 1801 N N . TYR A 1 222 ? -0.053 0.359 -13.276 1.00 90.00 222 TYR A N 1
ATOM 1802 C CA . TYR A 1 222 ? 0.668 0.381 -14.554 1.00 90.00 222 TYR A CA 1
ATOM 1803 C C . TYR A 1 222 ? 0.069 1.363 -15.546 1.00 90.00 222 TYR A C 1
ATOM 1805 O O . TYR A 1 222 ? 0.812 2.105 -16.190 1.00 90.00 222 TYR A O 1
ATOM 1813 N N . LYS A 1 223 ? -1.261 1.410 -15.648 1.00 89.19 223 LYS A N 1
ATOM 1814 C CA . LYS A 1 223 ? -1.935 2.405 -16.479 1.00 89.19 223 LYS A CA 1
ATOM 1815 C C . LYS A 1 223 ? -1.581 3.826 -16.026 1.00 89.19 223 LYS A C 1
ATOM 1817 O O . LYS A 1 223 ? -1.130 4.619 -16.845 1.00 89.19 223 LYS A O 1
ATOM 1822 N N . ALA A 1 224 ? -1.686 4.107 -14.728 1.00 91.00 224 ALA A N 1
ATOM 1823 C CA . ALA A 1 224 ? -1.354 5.414 -14.170 1.00 91.00 224 ALA A CA 1
ATOM 1824 C C . ALA A 1 224 ? 0.119 5.787 -14.390 1.00 91.00 224 ALA A C 1
ATOM 1826 O O . ALA A 1 224 ? 0.415 6.932 -14.715 1.00 91.00 224 ALA A O 1
ATOM 1827 N N . GLN A 1 225 ? 1.047 4.830 -14.274 1.00 89.69 225 GLN A N 1
ATOM 1828 C CA . GLN A 1 225 ? 2.450 5.059 -14.612 1.00 89.69 225 GLN A CA 1
ATOM 1829 C C . GLN A 1 225 ? 2.603 5.467 -16.081 1.00 89.69 225 GLN A C 1
ATOM 1831 O O . GLN A 1 225 ? 3.245 6.473 -16.357 1.00 89.69 225 GLN A O 1
ATOM 1836 N N . LYS A 1 226 ? 2.009 4.748 -17.037 1.00 86.88 226 LYS A N 1
ATOM 1837 C CA . LYS A 1 226 ? 2.114 5.098 -18.469 1.00 86.88 226 LYS A CA 1
ATOM 1838 C C . LYS A 1 226 ? 1.581 6.492 -18.789 1.00 86.88 226 LYS A C 1
ATOM 1840 O O . LYS A 1 226 ? 2.126 7.167 -19.653 1.00 86.88 226 LYS A O 1
ATOM 1845 N N . GLU A 1 227 ? 0.537 6.908 -18.080 1.00 87.50 227 GLU A N 1
ATOM 1846 C CA . GLU A 1 227 ? -0.088 8.225 -18.218 1.00 87.50 227 GLU A CA 1
ATOM 1847 C C . GLU A 1 227 ? 0.733 9.359 -17.590 1.00 87.50 227 GLU A C 1
ATOM 1849 O O . GLU A 1 227 ? 0.437 10.527 -17.849 1.00 87.50 227 GLU A O 1
ATOM 1854 N N . VAL A 1 228 ? 1.780 9.052 -16.807 1.00 83.75 228 VAL A N 1
ATOM 1855 C CA . VAL A 1 228 ? 2.796 10.042 -16.420 1.00 83.75 228 VAL A CA 1
ATOM 1856 C C . VAL A 1 228 ? 3.530 10.465 -17.690 1.00 83.75 228 VAL A C 1
ATOM 1858 O O . VAL A 1 228 ? 4.543 9.876 -18.075 1.00 83.75 228 VAL A O 1
ATOM 1861 N N . MET A 1 229 ? 2.960 11.469 -18.359 1.00 62.34 229 MET A N 1
ATOM 1862 C CA . MET A 1 229 ? 3.539 12.103 -19.531 1.00 62.34 229 MET A CA 1
ATOM 1863 C C . MET A 1 229 ? 4.887 12.719 -19.179 1.00 62.34 229 MET A C 1
ATOM 1865 O O . MET A 1 229 ? 5.105 13.224 -18.074 1.00 62.34 229 MET A O 1
ATOM 1869 N N . TYR A 1 230 ? 5.777 12.647 -20.159 1.00 50.28 230 TYR A N 1
ATOM 1870 C CA . TYR A 1 230 ? 7.132 13.156 -20.091 1.00 50.28 230 TYR A CA 1
ATOM 1871 C C . TYR A 1 230 ? 7.230 14.675 -20.060 1.00 50.28 230 TYR A C 1
ATOM 1873 O O . TYR A 1 230 ? 6.612 15.308 -20.948 1.00 50.28 230 TYR A O 1
#

Foldseek 3Di:
DDLPPPQQAFFEKEKAKELAPVQRVVQSVVQVVVVVVVVDDSPVPSQHHDYGYGYRPDDDDDRDLDDDVVLVVVVVVLVVCVVVVPPCSVVVLCVQFAQPLLRAGEQSNLSNVVVCVVVDPDDPPPQVPWRKMKMKMARPCLVVCVVVRNPPVLSSNLLSLLSNLLQVLLCDDDPPHRPPFFPPDWHWYQNNGSVGSMIMTITIGDPVCVVVSVVSSSVSSSVSSSVSDD

Secondary structure (DSSP, 8-state):
--S---------EEEEEESSHHHHHHHHHHHHHHHHHHT--TTS-SS-PPPEEEE--SSPPP------HHHHHHHHHHHHHHHTT-TTHHHHHHHHHB-TTT-SBPHHHHHHHHHHHHTTSS-TTT-TT-EEEEEEEEETTHHHHHHTT--HHHHHHHHHHHHHHHHHHHH--STTSPPTTS-S-PEEEETTGGG--EEEEEEEE-GGGHHHHHHHHHHHHHHHHHHS--

Sequence (230 aa):
MSIDQKIPYVMGISAGIGSSIAEAEEALFKAKQRKKKRGIDPFSVKDNPPYYIDVYEGNKKPDKFKIDARIKDYLKVFEFLIDNKSRYASKLEKLVKIDLGTTALTPLGYKIEEYKRENGFREKRKQKSRERHFILLDMNDTHYWNEKGASYKSVTNRINATGKSLVDGCRTRKNGRMDFVAQRFPLVNRKHGDAGDEFIIDLYCPKKYLVGITKRLIEAAYKAQKEVMY